Protein AF-A0A5J4Q219-F1 (afdb_monomer)

Sequence (200 aa):
DGGGIYVILNKTGRFETKGTVTFTGCRTTKDALELIGGRGGALYIYLAEESTFNFIIGEDTSFTTNEADICGEDIFIYSRNINILNIRTHILFDITTFTNPDNAMYGTEYKLIDELYHIPLIDYNLLERYIYYPNDTMYVSSRKWGGVDTEECGDVNATCNSFEHSVLKQTTPDRTEINLQSGQQIVYTYISVGEMHVNQ

Mean predicted aligned error: 12.63 Å

Foldseek 3Di:
DEQADEEEAAAADAEEDDDAAEAEAREFDDDPPGPFGAEHRHYEYEQDPNGPLHAAYDANYYYYNAYHRPAASHYEYEEQAPLLSLCVVRYHYDLVRDPCLVGHYFYWHPHPCVVHVDHTRHRHRCVVVVDDDPDPFFAADCDPRQEDDDPPAGDPSHHHNCPVVLVPPPPPDPDDPVPDDPDDDDDDDDDRDPDDDDDD

pLDDT: mean 78.99, std 18.52, range [34.59, 97.94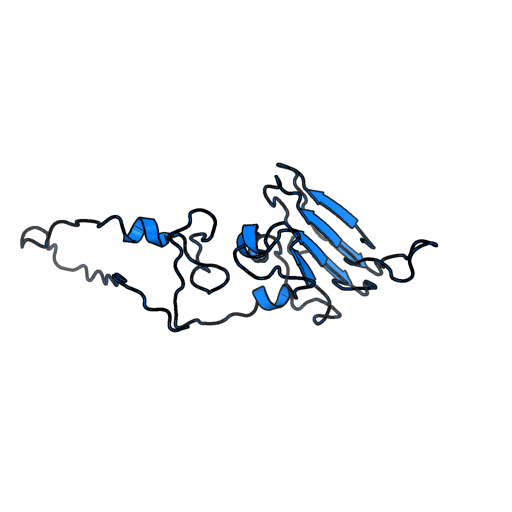]

Solvent-accessible surface area (backbone atoms only — not comparable to full-atom values): 11716 Å² total; per-residue (Å²): 85,39,29,60,41,74,44,78,31,52,40,87,41,72,50,71,53,74,66,81,41,78,45,66,64,17,46,27,65,57,53,100,90,43,97,63,33,19,32,2,0,26,30,16,39,36,40,41,91,65,32,68,75,46,46,37,44,35,56,53,51,46,57,40,74,42,36,31,66,69,42,5,15,40,31,21,39,40,30,61,48,67,57,82,59,43,61,76,82,30,47,62,36,72,80,82,65,48,84,49,72,94,42,23,42,24,29,31,34,78,43,52,42,91,79,66,77,42,81,58,49,65,78,32,63,52,62,65,74,72,61,86,71,91,68,97,59,76,32,67,24,81,41,89,84,64,18,53,81,54,99,76,36,18,39,97,70,36,13,16,33,55,38,60,62,65,68,54,72,78,79,67,78,76,92,53,90,86,76,70,71,92,83,76,87,78,86,81,86,83,85,81,84,88,77,84,88,79,83,130

Structure (mmCIF, N/CA/C/O backbone):
data_AF-A0A5J4Q219-F1
#
_entry.id   AF-A0A5J4Q219-F1
#
loop_
_atom_site.group_PDB
_atom_site.id
_atom_site.type_symbol
_atom_site.label_atom_id
_atom_site.label_alt_id
_atom_site.label_comp_id
_atom_site.label_asym_id
_atom_site.label_entity_id
_atom_site.label_seq_id
_atom_site.pdbx_PDB_ins_code
_atom_site.Cartn_x
_atom_site.Cartn_y
_atom_site.Cartn_z
_atom_site.occupancy
_atom_site.B_iso_or_equiv
_atom_site.auth_seq_id
_atom_site.auth_comp_id
_atom_site.auth_asym_id
_atom_site.auth_atom_id
_atom_site.pdbx_PDB_model_num
ATOM 1 N N . ASP A 1 1 ? 3.921 6.981 -12.870 1.00 77.62 1 ASP A N 1
ATOM 2 C CA . ASP A 1 1 ? 3.975 6.251 -11.585 1.00 77.62 1 ASP A CA 1
ATOM 3 C C . ASP A 1 1 ? 3.348 4.863 -11.586 1.00 77.62 1 ASP A C 1
ATOM 5 O O . ASP A 1 1 ? 2.985 4.405 -10.528 1.00 77.62 1 ASP A O 1
ATOM 9 N N . GLY A 1 2 ? 3.197 4.151 -12.700 1.00 80.56 2 GLY A N 1
ATOM 10 C CA . GLY A 1 2 ? 2.735 2.760 -12.648 1.00 80.56 2 GLY A CA 1
ATOM 11 C C . GLY A 1 2 ? 3.214 2.019 -13.884 1.00 80.56 2 GLY A C 1
ATOM 12 O O . GLY A 1 2 ? 3.130 2.594 -14.968 1.00 80.56 2 GLY A O 1
ATOM 13 N N . GLY A 1 3 ? 3.754 0.808 -13.748 1.00 85.12 3 GLY A N 1
ATOM 14 C CA . GLY A 1 3 ? 4.208 0.019 -14.903 1.00 85.12 3 GLY A CA 1
ATOM 15 C C . GLY A 1 3 ? 3.179 -0.997 -15.412 1.00 85.12 3 GLY A C 1
ATOM 16 O O . GLY A 1 3 ? 3.131 -1.253 -16.613 1.00 85.12 3 GLY A O 1
ATOM 17 N N . GLY A 1 4 ? 2.338 -1.554 -14.534 1.00 93.06 4 GLY A N 1
ATOM 18 C CA . GLY A 1 4 ? 1.276 -2.503 -14.893 1.00 93.06 4 GLY A CA 1
ATOM 19 C C . GLY A 1 4 ? -0.122 -1.890 -14.812 1.00 93.06 4 GLY A C 1
ATOM 20 O O . GLY A 1 4 ? -0.794 -1.710 -15.827 1.00 93.06 4 GLY A O 1
ATOM 21 N N . ILE A 1 5 ? -0.571 -1.559 -13.600 1.00 95.06 5 ILE A N 1
ATOM 22 C CA . ILE A 1 5 ? -1.874 -0.940 -13.337 1.00 95.06 5 ILE A CA 1
ATOM 23 C C . ILE A 1 5 ? -1.685 0.286 -12.454 1.00 95.06 5 ILE A C 1
ATOM 25 O O . ILE A 1 5 ? -1.016 0.244 -11.423 1.00 95.06 5 ILE A O 1
ATOM 29 N N . TYR A 1 6 ? -2.359 1.363 -12.842 1.00 95.00 6 TYR A N 1
ATOM 30 C CA . TYR A 1 6 ? -2.506 2.568 -12.045 1.00 95.00 6 TYR A CA 1
ATOM 31 C C . TYR A 1 6 ? -3.967 2.702 -11.603 1.00 95.00 6 TYR A C 1
ATOM 33 O O . TYR A 1 6 ? -4.866 2.846 -12.434 1.00 95.00 6 TYR A O 1
ATOM 41 N N . VAL A 1 7 ? -4.213 2.631 -10.297 1.00 95.69 7 VAL A N 1
ATOM 42 C CA . VAL A 1 7 ? -5.547 2.684 -9.692 1.00 95.69 7 VAL A CA 1
ATOM 43 C C . VAL A 1 7 ? -5.722 4.012 -8.968 1.00 95.69 7 VAL A C 1
ATOM 45 O O . VAL A 1 7 ? -4.895 4.379 -8.142 1.00 95.69 7 VAL A O 1
ATOM 48 N N . ILE A 1 8 ? -6.837 4.699 -9.218 1.00 96.00 8 ILE A N 1
ATOM 49 C CA . ILE A 1 8 ? -7.288 5.828 -8.397 1.00 96.00 8 ILE A CA 1
ATOM 50 C C . ILE A 1 8 ? -8.569 5.412 -7.682 1.00 96.00 8 ILE A C 1
ATOM 52 O O . ILE A 1 8 ? -9.605 5.219 -8.320 1.00 96.00 8 ILE A O 1
ATOM 56 N N . LEU A 1 9 ? -8.514 5.304 -6.358 1.00 96.12 9 LEU A N 1
ATOM 57 C CA . LEU A 1 9 ? -9.684 5.058 -5.523 1.00 96.12 9 LEU A CA 1
ATOM 58 C C . LEU A 1 9 ? -10.153 6.361 -4.900 1.00 96.12 9 LEU A C 1
ATOM 60 O O . LEU A 1 9 ? -9.477 6.945 -4.056 1.00 96.12 9 LEU A O 1
ATOM 64 N N . ASN A 1 10 ? -11.340 6.792 -5.316 1.00 93.44 10 ASN A N 1
ATOM 65 C CA . ASN A 1 10 ? -12.019 7.955 -4.771 1.00 93.44 10 ASN A CA 1
ATOM 66 C C . ASN A 1 10 ? -13.365 7.540 -4.167 1.00 93.44 10 ASN A C 1
ATOM 68 O O . ASN A 1 10 ? -14.064 6.688 -4.726 1.00 93.44 10 ASN A O 1
ATOM 72 N N . LYS A 1 11 ? -13.741 8.162 -3.045 1.00 92.06 11 LYS A N 1
ATOM 73 C CA . LYS A 1 11 ? -14.978 7.874 -2.308 1.00 92.06 11 LYS A CA 1
ATOM 74 C C . L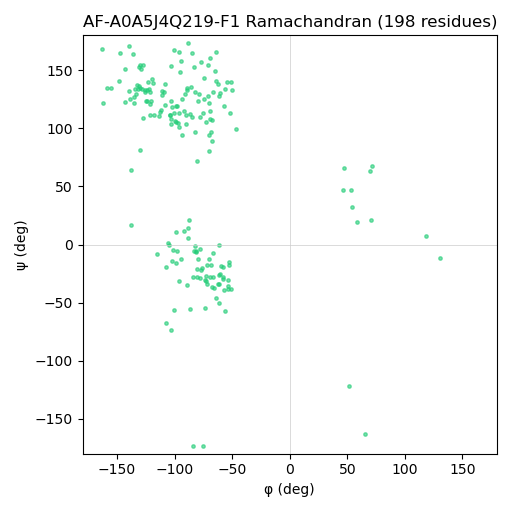YS A 1 11 ? -15.117 6.372 -2.025 1.00 92.06 11 LYS A C 1
ATOM 76 O O . LYS A 1 11 ? -14.237 5.767 -1.425 1.00 92.06 11 LYS A O 1
ATOM 81 N N . THR A 1 12 ? -16.207 5.765 -2.487 1.00 92.38 12 THR A N 1
ATOM 82 C CA . THR A 1 12 ? -16.561 4.357 -2.268 1.00 92.38 12 THR A CA 1
ATOM 83 C C . THR A 1 12 ? -16.061 3.418 -3.370 1.00 92.38 12 THR A C 1
ATOM 85 O O . THR A 1 12 ? -16.501 2.268 -3.437 1.00 92.38 12 THR A O 1
ATOM 88 N N . GLY A 1 13 ? -15.183 3.899 -4.260 1.00 92.69 13 GLY A N 1
ATOM 89 C CA . GLY A 1 13 ? -14.599 3.088 -5.325 1.00 92.69 13 GLY A CA 1
ATOM 90 C C . GLY A 1 13 ? -13.928 1.832 -4.772 1.00 92.69 13 GLY A C 1
ATOM 91 O O . GLY A 1 13 ? -13.284 1.888 -3.726 1.00 92.69 13 GLY A O 1
ATOM 92 N N . ARG A 1 14 ? -14.093 0.707 -5.479 1.00 94.75 14 ARG A N 1
ATOM 93 C CA . ARG A 1 14 ? -13.547 -0.595 -5.088 1.00 94.75 14 ARG A CA 1
ATOM 94 C C . ARG A 1 14 ? -12.573 -1.121 -6.130 1.00 94.75 14 ARG A C 1
ATOM 96 O O . ARG A 1 14 ? -12.872 -1.064 -7.321 1.00 94.75 14 ARG A O 1
ATOM 103 N N . PHE A 1 15 ? -11.468 -1.696 -5.673 1.00 97.00 15 PHE A N 1
ATOM 104 C CA . PHE A 1 15 ? -10.540 -2.452 -6.511 1.00 97.00 15 PHE A CA 1
ATOM 105 C C . PHE A 1 15 ? -10.267 -3.818 -5.889 1.00 97.00 15 PHE A C 1
ATOM 107 O O . PHE A 1 15 ? -10.030 -3.918 -4.694 1.00 97.00 15 PHE A O 1
ATOM 114 N N . GLU A 1 16 ? -10.307 -4.886 -6.675 1.00 97.12 16 GLU A N 1
ATOM 115 C CA . GLU A 1 16 ? -9.959 -6.209 -6.164 1.00 97.12 16 GLU A CA 1
ATOM 116 C C . GLU A 1 16 ? -9.329 -7.084 -7.242 1.00 97.12 16 GLU A C 1
ATOM 118 O O . GLU A 1 16 ? -9.783 -7.073 -8.389 1.00 97.12 16 GLU A O 1
ATOM 123 N N . THR A 1 17 ? -8.318 -7.868 -6.871 1.00 96.00 17 THR A N 1
ATOM 124 C CA . THR A 1 17 ? -7.864 -8.999 -7.687 1.00 96.00 17 THR A CA 1
ATOM 125 C C . THR A 1 17 ? -8.642 -10.253 -7.284 1.00 96.00 17 THR A C 1
ATOM 127 O O . THR A 1 17 ? -8.877 -10.509 -6.102 1.00 96.00 17 THR A O 1
ATOM 130 N N . LYS A 1 18 ? -9.116 -11.016 -8.276 1.00 94.69 18 LYS A N 1
ATOM 131 C CA . LYS A 1 18 ? -9.944 -12.214 -8.077 1.00 94.69 18 LYS A CA 1
ATOM 132 C C . LYS A 1 18 ? -9.447 -13.361 -8.942 1.00 94.69 18 LYS A C 1
ATOM 134 O O . LYS A 1 18 ? -9.262 -13.183 -10.144 1.00 94.69 18 LYS A O 1
ATOM 139 N N . GLY A 1 19 ? -9.336 -14.539 -8.332 1.00 93.56 19 GLY A N 1
ATOM 140 C CA . GLY A 1 19 ? -8.704 -15.700 -8.954 1.00 93.56 19 GLY A CA 1
ATOM 141 C C . GLY A 1 19 ? -7.214 -15.464 -9.188 1.00 93.56 19 GLY A C 1
ATOM 142 O O . GLY A 1 19 ? -6.629 -14.541 -8.624 1.00 93.56 19 GLY A O 1
ATOM 143 N N . THR A 1 20 ? -6.613 -16.287 -10.042 1.00 95.38 20 THR A N 1
ATOM 144 C CA . THR A 1 20 ? -5.184 -16.199 -10.349 1.00 95.38 20 THR A CA 1
ATOM 145 C C . THR A 1 20 ? -4.866 -14.941 -11.150 1.00 95.38 20 THR A C 1
ATOM 147 O O . THR A 1 20 ? -5.286 -14.807 -12.302 1.00 95.38 20 THR A O 1
ATOM 150 N N . VAL A 1 21 ? -4.100 -14.034 -10.547 1.00 95.12 21 VAL A N 1
ATOM 151 C CA . VAL A 1 21 ? -3.632 -12.797 -11.181 1.00 95.12 21 VAL A CA 1
ATOM 152 C C . VAL A 1 21 ? -2.113 -12.758 -11.104 1.00 95.12 21 VAL A C 1
ATOM 154 O O . VAL A 1 21 ? -1.543 -12.820 -10.024 1.00 95.12 21 VAL A O 1
ATOM 157 N N . THR A 1 22 ? -1.444 -12.629 -12.246 1.00 94.81 22 THR A N 1
ATOM 158 C CA . THR A 1 22 ? 0.022 -12.613 -12.297 1.00 94.81 22 THR A CA 1
ATOM 159 C C . THR A 1 22 ? 0.512 -11.357 -12.998 1.00 94.81 22 THR A C 1
ATOM 161 O O . THR A 1 22 ? 0.160 -11.104 -14.151 1.00 94.81 22 THR A O 1
ATOM 164 N N . PHE A 1 23 ? 1.344 -10.588 -12.301 1.00 95.06 23 PHE A N 1
ATOM 165 C CA . PHE A 1 23 ? 2.067 -9.444 -12.843 1.00 95.06 23 PHE A CA 1
ATOM 166 C C . PHE A 1 23 ? 3.489 -9.872 -13.182 1.00 95.06 23 PHE A C 1
ATOM 168 O O . PHE A 1 23 ? 4.230 -10.324 -12.307 1.00 95.06 23 PHE A O 1
ATOM 175 N N . THR A 1 24 ? 3.870 -9.759 -14.455 1.00 95.25 24 THR A N 1
ATOM 176 C CA . THR A 1 24 ? 5.199 -10.165 -14.916 1.00 95.25 24 THR A CA 1
ATOM 177 C C . THR A 1 24 ? 5.807 -9.128 -15.840 1.00 95.25 24 THR A C 1
ATOM 179 O O . THR A 1 24 ? 5.197 -8.772 -16.848 1.00 95.25 24 THR A O 1
ATOM 182 N N . GLY A 1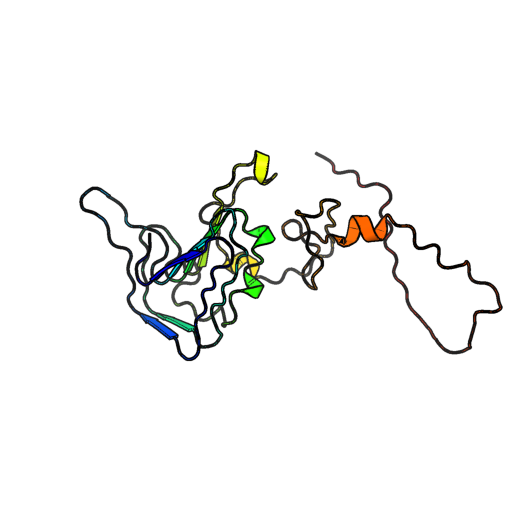 25 ? 7.029 -8.689 -15.538 1.00 94.81 25 GLY A N 1
ATOM 183 C CA . GLY A 1 25 ? 7.772 -7.782 -16.415 1.00 94.81 25 GLY A CA 1
ATOM 184 C C . GLY A 1 25 ? 7.200 -6.365 -16.460 1.00 94.81 25 GLY A C 1
ATOM 185 O O . GLY A 1 25 ? 7.426 -5.653 -17.439 1.00 94.81 25 GLY A O 1
ATOM 186 N N . CYS A 1 26 ? 6.419 -5.957 -15.456 1.00 95.12 26 CYS A N 1
ATOM 187 C CA . CYS A 1 26 ? 5.847 -4.618 -15.406 1.00 95.12 26 CYS A CA 1
ATOM 188 C C . CYS A 1 26 ? 6.939 -3.611 -15.033 1.00 95.12 26 CYS A C 1
ATOM 190 O O . CYS A 1 26 ? 7.607 -3.775 -14.015 1.00 95.12 26 CYS A O 1
ATOM 192 N N . ARG A 1 27 ? 7.124 -2.571 -15.854 1.00 93.12 27 ARG A N 1
ATOM 193 C CA . ARG A 1 27 ? 8.176 -1.569 -15.658 1.00 93.12 27 ARG A CA 1
ATOM 194 C C . ARG A 1 27 ? 7.631 -0.156 -15.782 1.00 93.12 27 ARG A C 1
ATOM 196 O O . ARG A 1 27 ? 6.934 0.155 -16.746 1.00 93.12 27 ARG A O 1
ATOM 203 N N . THR A 1 28 ? 7.995 0.722 -14.853 1.00 91.50 28 THR A N 1
ATOM 204 C CA . THR A 1 28 ? 7.691 2.153 -14.982 1.00 91.50 28 THR A CA 1
ATOM 205 C C . THR A 1 28 ? 8.468 2.777 -16.140 1.00 91.50 28 THR A C 1
ATOM 207 O O . THR A 1 28 ? 9.681 2.611 -16.239 1.00 91.50 28 THR A O 1
ATOM 210 N N . THR A 1 29 ? 7.796 3.530 -17.009 1.00 84.25 29 THR A N 1
ATOM 211 C CA . THR A 1 29 ? 8.451 4.242 -18.116 1.00 84.25 29 THR A CA 1
ATOM 212 C C . THR A 1 29 ? 8.770 5.687 -17.749 1.00 84.25 29 THR A C 1
ATOM 214 O O . THR A 1 29 ? 8.016 6.324 -17.014 1.00 84.25 29 THR A O 1
ATOM 217 N N . LYS A 1 30 ? 9.852 6.213 -18.323 1.00 84.94 30 LYS A N 1
ATOM 218 C CA . LYS A 1 30 ? 10.211 7.636 -18.289 1.00 84.94 30 LYS A CA 1
ATOM 219 C C . LYS A 1 30 ? 9.507 8.368 -19.428 1.00 84.94 30 LYS A C 1
ATOM 221 O O . LYS A 1 30 ? 9.513 7.862 -20.551 1.00 84.94 30 LYS A O 1
ATOM 226 N N . ASP A 1 31 ? 8.936 9.540 -19.165 1.00 73.00 31 ASP A N 1
ATOM 227 C CA . ASP A 1 31 ? 8.554 10.459 -20.244 1.00 73.00 31 ASP A CA 1
ATOM 228 C C . ASP A 1 31 ? 9.808 11.176 -20.781 1.00 73.00 31 ASP A C 1
ATOM 230 O O . ASP A 1 31 ? 10.811 11.299 -20.083 1.00 73.00 31 ASP A O 1
ATOM 234 N N . ALA A 1 32 ? 9.771 11.683 -22.013 1.00 74.62 32 ALA A N 1
ATOM 235 C CA . ALA A 1 32 ? 10.868 12.416 -22.645 1.00 74.62 32 ALA A CA 1
ATOM 236 C C . ALA A 1 32 ? 11.308 13.668 -21.858 1.00 74.62 32 ALA A C 1
ATOM 238 O O . ALA A 1 32 ? 12.408 14.178 -22.076 1.00 74.62 32 ALA A O 1
ATOM 239 N N . LEU A 1 33 ? 10.451 14.166 -20.961 1.00 79.56 33 LEU A N 1
ATOM 240 C CA . LEU A 1 33 ? 10.716 15.300 -20.076 1.00 79.56 33 LEU A CA 1
ATOM 241 C C . LEU A 1 33 ? 11.236 14.887 -18.686 1.00 79.56 33 LEU A C 1
ATOM 243 O O . LEU A 1 33 ? 11.727 15.749 -17.958 1.00 79.56 33 LEU A O 1
ATOM 247 N N . GLU A 1 34 ? 11.166 13.604 -18.318 1.00 76.44 34 GLU A N 1
ATOM 248 C CA . GLU A 1 34 ? 11.549 13.106 -16.992 1.00 76.44 34 GLU A CA 1
ATOM 249 C C . GLU A 1 34 ? 12.822 12.244 -17.040 1.00 76.44 34 GLU A C 1
ATOM 251 O O . GLU A 1 34 ? 12.978 11.337 -17.855 1.00 76.44 34 GLU A O 1
ATOM 256 N N . LEU A 1 35 ? 13.768 12.522 -16.137 1.00 79.19 35 LEU A N 1
ATOM 257 C CA . LEU A 1 35 ? 15.049 11.798 -16.051 1.00 79.19 35 LEU A CA 1
ATOM 258 C C . LEU A 1 35 ? 14.933 10.453 -15.306 1.00 79.19 35 LEU A C 1
ATOM 260 O O . LEU A 1 35 ? 15.784 9.567 -15.465 1.00 79.19 35 LEU A O 1
ATOM 264 N N . ILE A 1 36 ? 13.888 10.300 -14.493 1.00 81.88 36 ILE A N 1
ATOM 265 C CA . ILE A 1 36 ? 13.631 9.162 -13.606 1.00 81.88 36 ILE A CA 1
ATOM 266 C C . ILE A 1 36 ? 12.174 8.750 -13.820 1.00 81.88 36 ILE A C 1
ATOM 268 O O . ILE A 1 36 ? 11.321 9.615 -13.975 1.00 81.88 36 ILE A O 1
ATOM 272 N N . GLY A 1 37 ? 11.909 7.448 -13.893 1.00 84.44 37 GLY A N 1
ATOM 273 C CA . GLY A 1 37 ? 10.5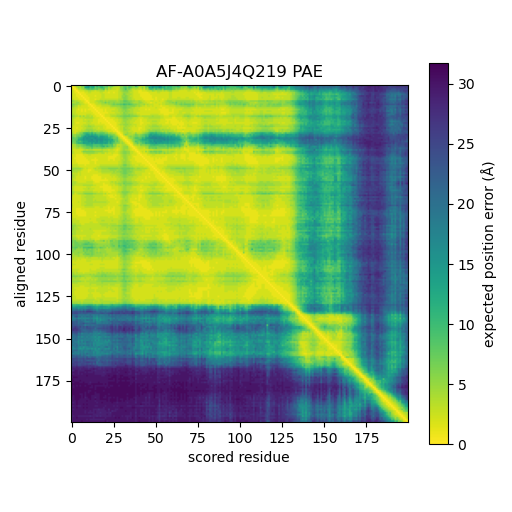60 6.911 -13.996 1.00 84.44 37 GLY A CA 1
ATOM 274 C C . GLY A 1 37 ? 9.823 6.980 -12.663 1.00 84.44 37 GLY A C 1
ATOM 275 O O . GLY A 1 37 ? 10.296 7.540 -11.676 1.00 84.44 37 GLY A O 1
ATOM 276 N N . GLY A 1 38 ? 8.633 6.392 -12.641 1.00 91.06 38 GLY A N 1
ATOM 277 C CA . GLY A 1 38 ? 7.766 6.436 -11.473 1.00 91.06 38 GLY A CA 1
ATOM 278 C C . GLY A 1 38 ? 8.052 5.377 -10.404 1.00 91.06 38 GLY A C 1
ATOM 279 O O . GLY A 1 38 ? 8.992 4.586 -10.474 1.00 91.06 38 GLY A O 1
ATOM 280 N N . ARG A 1 39 ? 7.158 5.348 -9.417 1.00 94.25 39 ARG A N 1
ATOM 281 C CA . ARG A 1 39 ? 7.008 4.264 -8.431 1.00 94.25 39 ARG A CA 1
ATOM 282 C C . ARG A 1 39 ? 6.046 3.190 -8.956 1.00 94.25 39 ARG A C 1
ATOM 284 O O . ARG A 1 39 ? 5.424 3.423 -9.985 1.00 94.25 39 ARG A O 1
ATOM 291 N N . GLY A 1 40 ? 5.883 2.063 -8.263 1.00 92.62 40 GLY A N 1
ATOM 292 C CA . GLY A 1 40 ? 4.795 1.110 -8.542 1.00 92.62 40 GLY A CA 1
ATOM 293 C C . GLY A 1 40 ? 4.965 0.332 -9.849 1.00 92.62 40 GLY A C 1
ATOM 294 O O . GLY A 1 40 ? 4.192 0.518 -10.789 1.00 92.62 40 GLY A O 1
ATOM 295 N N . GLY A 1 41 ? 5.970 -0.540 -9.928 1.00 94.12 41 GLY A N 1
ATOM 296 C CA . GLY A 1 41 ? 6.290 -1.304 -11.137 1.00 94.12 41 GLY A CA 1
ATOM 297 C C . GLY A 1 41 ? 5.101 -2.124 -11.637 1.00 94.12 41 GLY A C 1
ATOM 298 O O . GLY A 1 41 ? 4.638 -1.890 -12.748 1.00 94.12 41 GLY A O 1
ATOM 299 N N . ALA A 1 42 ? 4.524 -3.009 -10.825 1.00 96.00 42 ALA A N 1
ATOM 300 C CA . ALA A 1 42 ? 3.297 -3.717 -11.198 1.00 96.00 42 ALA A CA 1
ATOM 301 C C . ALA A 1 42 ? 2.021 -2.946 -10.845 1.00 96.00 42 ALA A C 1
ATOM 303 O O . ALA A 1 42 ? 1.204 -2.681 -11.729 1.00 96.00 42 ALA A O 1
ATOM 304 N N . LEU A 1 43 ? 1.840 -2.566 -9.584 1.00 96.62 43 LEU A N 1
ATOM 305 C CA . LEU A 1 43 ? 0.654 -1.872 -9.097 1.00 96.62 43 LEU A CA 1
ATOM 306 C C . LEU A 1 43 ? 1.027 -0.532 -8.476 1.00 96.62 43 LEU A C 1
ATOM 308 O O . LEU A 1 43 ? 1.863 -0.457 -7.581 1.00 96.62 43 LEU A O 1
ATOM 312 N N . TYR A 1 44 ? 0.316 0.512 -8.880 1.00 97.50 44 TYR A N 1
ATOM 313 C CA . TYR A 1 44 ? 0.279 1.779 -8.167 1.00 97.50 44 TYR A CA 1
ATOM 314 C C . TYR A 1 44 ? -1.154 2.085 -7.754 1.00 97.50 44 TYR A C 1
ATOM 316 O O . TYR A 1 44 ? -2.048 2.145 -8.598 1.00 97.50 44 TYR A O 1
ATOM 324 N N . ILE A 1 45 ? -1.380 2.296 -6.460 1.00 97.69 45 ILE A N 1
ATOM 325 C CA . ILE A 1 45 ? -2.701 2.583 -5.902 1.00 97.69 45 ILE A CA 1
ATOM 326 C C . ILE A 1 45 ? -2.679 3.965 -5.259 1.00 97.69 45 ILE A C 1
ATOM 328 O O . ILE A 1 45 ? -2.072 4.171 -4.211 1.00 97.69 45 ILE A O 1
ATOM 332 N N . TYR A 1 46 ? -3.395 4.907 -5.864 1.00 97.56 46 TYR A N 1
ATOM 333 C CA . TYR A 1 46 ? -3.690 6.204 -5.278 1.00 97.56 46 TYR A CA 1
ATOM 334 C C . TYR A 1 46 ? -5.014 6.163 -4.516 1.00 97.56 46 TYR A C 1
ATOM 336 O O . TYR A 1 46 ? -6.088 6.007 -5.099 1.00 97.56 46 TYR A O 1
ATOM 344 N N . LEU A 1 47 ? -4.939 6.339 -3.201 1.00 97.06 47 LEU A N 1
ATOM 345 C CA . LEU A 1 47 ? -6.085 6.465 -2.310 1.00 97.06 47 LEU A CA 1
ATOM 346 C C . LEU A 1 47 ? -6.362 7.953 -2.088 1.00 97.06 47 LEU A C 1
ATOM 348 O O . LEU A 1 47 ? -5.667 8.601 -1.310 1.00 97.06 47 LEU A O 1
ATOM 352 N N . ALA A 1 48 ? -7.369 8.493 -2.777 1.00 95.44 48 ALA A N 1
ATOM 353 C CA . ALA A 1 48 ? -7.750 9.896 -2.648 1.00 95.44 48 ALA A CA 1
ATOM 354 C C . ALA A 1 48 ? -8.258 10.226 -1.231 1.00 95.44 48 ALA A C 1
ATOM 356 O O . ALA A 1 48 ? -8.607 9.343 -0.449 1.00 95.44 48 ALA A O 1
ATOM 357 N N . GLU A 1 49 ? -8.361 11.517 -0.908 1.00 91.56 49 GLU A N 1
ATOM 358 C CA . GLU A 1 49 ? -8.667 11.989 0.451 1.00 91.56 49 GLU A CA 1
ATOM 359 C C . GLU A 1 49 ? -9.978 11.448 1.025 1.00 91.56 49 GLU A C 1
ATOM 361 O O . GLU A 1 49 ? -10.034 11.075 2.199 1.00 91.56 49 GLU A O 1
ATOM 366 N N . GLU A 1 50 ? -11.003 11.347 0.182 1.00 89.44 50 GLU A N 1
ATOM 367 C CA . GLU A 1 50 ? -12.323 10.829 0.545 1.00 89.44 50 GLU A CA 1
ATOM 368 C C . GLU A 1 50 ? -12.440 9.303 0.380 1.00 89.44 50 GLU A C 1
ATOM 370 O O . GLU A 1 50 ? -13.532 8.757 0.525 1.00 89.44 50 GLU A O 1
ATOM 375 N N . SER A 1 51 ? -11.351 8.602 0.044 1.00 92.00 51 SER A N 1
ATOM 376 C CA . SER A 1 51 ? -11.358 7.151 -0.155 1.00 92.00 51 SER A CA 1
ATOM 377 C C . SER A 1 51 ? -11.733 6.408 1.123 1.00 92.00 51 SER A C 1
ATOM 379 O O . SER A 1 51 ? -11.239 6.707 2.211 1.00 92.00 51 SER A O 1
ATOM 381 N N . THR A 1 52 ? -12.566 5.380 0.976 1.00 90.88 52 THR A N 1
ATOM 382 C CA . THR A 1 52 ? -12.871 4.418 2.042 1.00 90.88 52 THR A CA 1
ATOM 383 C C . THR A 1 52 ? -11.889 3.243 2.076 1.00 90.88 52 THR A C 1
ATOM 385 O O . THR A 1 52 ? -12.208 2.220 2.670 1.00 90.88 52 THR A O 1
ATOM 388 N N . PHE A 1 53 ? -10.749 3.346 1.380 1.00 92.94 53 PHE A N 1
ATOM 389 C CA . PHE A 1 53 ? -9.710 2.307 1.287 1.00 92.94 53 PHE A CA 1
ATOM 390 C C . PHE A 1 53 ? -10.224 0.940 0.819 1.00 92.94 53 PHE A C 1
ATOM 392 O O . PHE A 1 53 ? -9.714 -0.098 1.210 1.00 92.94 53 PHE A O 1
ATOM 399 N N . ASN A 1 54 ? -11.249 0.906 -0.031 1.00 94.12 54 ASN A N 1
ATOM 400 C CA . ASN A 1 54 ? -11.900 -0.347 -0.401 1.00 94.12 54 ASN A CA 1
ATOM 401 C C . ASN A 1 54 ? -11.109 -1.095 -1.489 1.00 94.12 54 ASN A C 1
ATOM 403 O O . ASN A 1 54 ? -11.519 -1.130 -2.650 1.00 94.12 54 ASN A O 1
ATOM 407 N N . PHE A 1 55 ? -9.960 -1.672 -1.136 1.00 96.94 55 PHE A N 1
ATOM 408 C CA . PHE A 1 55 ? -9.230 -2.562 -2.032 1.00 96.94 55 PHE A CA 1
ATOM 409 C C . PHE A 1 55 ? -8.806 -3.873 -1.393 1.00 96.94 55 PHE A C 1
ATOM 411 O O . PHE A 1 55 ? -8.619 -3.941 -0.185 1.00 96.94 55 PHE A O 1
ATOM 418 N N . ILE A 1 56 ? -8.668 -4.906 -2.221 1.00 96.88 56 ILE A N 1
ATOM 419 C CA . ILE A 1 56 ? -8.161 -6.221 -1.824 1.00 96.88 56 ILE A CA 1
ATOM 420 C C . ILE A 1 56 ? -7.216 -6.736 -2.908 1.00 96.88 56 ILE A C 1
ATOM 422 O O . ILE A 1 56 ? -7.607 -6.856 -4.069 1.00 96.88 56 ILE A O 1
ATOM 426 N N . ILE A 1 57 ? -5.992 -7.091 -2.535 1.00 96.12 57 ILE A N 1
ATOM 427 C CA . ILE A 1 57 ? -5.111 -7.909 -3.364 1.00 96.12 57 ILE A CA 1
ATOM 428 C C . ILE A 1 57 ? -5.220 -9.345 -2.853 1.00 96.12 57 ILE A C 1
ATOM 430 O O . ILE A 1 57 ? -4.754 -9.659 -1.760 1.00 96.12 57 ILE A O 1
ATOM 434 N N . GLY A 1 58 ? -5.926 -10.181 -3.610 1.00 94.94 58 GLY A N 1
ATOM 435 C CA . GLY A 1 58 ? -6.287 -11.542 -3.227 1.00 94.94 58 GLY A CA 1
ATOM 436 C C . GLY A 1 58 ? -5.107 -12.515 -3.178 1.00 94.94 58 GLY A C 1
ATOM 437 O O . GLY A 1 58 ? -4.080 -12.289 -3.816 1.00 94.94 58 GLY A O 1
ATOM 438 N N . GLU A 1 59 ? -5.316 -13.617 -2.455 1.00 92.62 59 GLU A N 1
ATOM 439 C CA . GLU A 1 59 ? -4.355 -14.696 -2.158 1.00 92.62 59 GLU A CA 1
ATOM 440 C C . GLU A 1 59 ? -3.631 -15.265 -3.390 1.00 92.62 59 GLU A C 1
ATOM 442 O O . GLU A 1 59 ? -2.431 -15.514 -3.335 1.00 92.62 59 GLU A O 1
ATOM 447 N N . ASP A 1 60 ? -4.330 -15.407 -4.520 1.00 92.75 60 ASP A N 1
ATOM 448 C CA . ASP A 1 60 ? -3.779 -15.967 -5.765 1.00 92.75 60 ASP A CA 1
ATOM 449 C C . ASP A 1 60 ? -3.091 -14.910 -6.659 1.00 92.75 60 ASP A C 1
ATOM 451 O O . ASP A 1 60 ? -2.963 -15.094 -7.877 1.00 92.75 60 ASP A O 1
ATOM 455 N N . THR A 1 61 ? -2.687 -13.773 -6.082 1.00 94.25 61 THR A N 1
ATOM 456 C CA . THR A 1 61 ? -1.953 -12.725 -6.801 1.00 94.25 61 THR A CA 1
ATOM 457 C C . THR A 1 61 ? -0.450 -12.954 -6.683 1.00 94.25 61 THR A C 1
ATOM 459 O O . THR A 1 61 ? 0.067 -13.092 -5.579 1.00 94.25 61 THR A O 1
ATOM 462 N N . SER A 1 62 ? 0.268 -12.948 -7.806 1.00 93.62 62 SER A N 1
ATOM 463 C CA . SER A 1 62 ? 1.722 -13.117 -7.835 1.00 93.62 62 SER A CA 1
ATOM 464 C C . SER A 1 62 ? 2.432 -12.037 -8.646 1.00 93.62 62 SER A C 1
ATOM 466 O O . SER A 1 62 ? 1.897 -11.489 -9.615 1.00 93.62 62 SER A O 1
ATOM 468 N N . PHE A 1 63 ? 3.669 -11.752 -8.245 1.00 94.19 63 PHE A N 1
ATOM 469 C CA . PHE A 1 63 ? 4.520 -10.733 -8.843 1.00 94.19 63 PHE A CA 1
ATOM 470 C C . PHE A 1 63 ? 5.855 -11.346 -9.256 1.00 94.19 63 PHE A C 1
ATOM 472 O O . PHE A 1 63 ? 6.469 -12.102 -8.505 1.00 94.19 63 PHE A O 1
ATOM 479 N N . THR A 1 64 ? 6.296 -11.084 -10.484 1.00 93.12 64 THR A N 1
ATOM 480 C CA . THR A 1 64 ? 7.500 -11.706 -11.041 1.00 93.12 64 THR A CA 1
ATOM 481 C C . THR A 1 64 ? 8.254 -10.703 -11.901 1.00 93.12 64 THR A C 1
ATOM 483 O O . THR A 1 64 ? 7.735 -10.222 -12.904 1.00 93.12 64 THR A O 1
ATOM 486 N N . THR A 1 65 ? 9.523 -10.444 -11.581 1.00 91.75 65 THR A N 1
ATOM 487 C CA . THR A 1 65 ? 10.421 -9.626 -12.426 1.00 91.75 65 THR A CA 1
ATOM 488 C C . THR A 1 65 ? 9.841 -8.249 -12.794 1.00 91.75 65 THR A C 1
ATOM 490 O O . THR A 1 65 ? 9.835 -7.879 -13.966 1.00 91.75 65 THR A O 1
ATOM 493 N N . ASN A 1 66 ? 9.294 -7.514 -11.824 1.00 94.81 66 ASN A N 1
ATOM 494 C CA . ASN A 1 66 ? 8.804 -6.149 -12.036 1.00 94.81 66 ASN A CA 1
ATOM 495 C C . ASN A 1 66 ? 9.880 -5.124 -11.667 1.00 94.81 66 ASN A C 1
ATOM 497 O O . ASN A 1 66 ? 10.805 -5.428 -10.922 1.00 94.81 66 ASN A O 1
ATOM 501 N N . GLU A 1 67 ? 9.771 -3.913 -12.208 1.00 94.62 67 GLU A N 1
ATOM 502 C CA . GLU A 1 67 ? 10.771 -2.863 -12.033 1.00 94.62 67 GLU A CA 1
ATOM 503 C C . GLU A 1 67 ? 10.109 -1.494 -11.827 1.00 94.62 67 GLU A C 1
ATOM 505 O O . GLU A 1 67 ? 9.237 -1.068 -12.590 1.00 94.62 67 GLU A O 1
ATOM 510 N N . ALA A 1 68 ? 10.565 -0.772 -10.809 1.00 94.50 68 ALA A N 1
ATOM 511 C CA . ALA A 1 68 ? 10.250 0.632 -10.592 1.00 94.50 68 ALA A CA 1
ATOM 512 C C . ALA A 1 68 ? 11.554 1.425 -10.524 1.00 94.50 68 ALA A C 1
ATOM 514 O O . ALA A 1 68 ? 12.521 0.980 -9.911 1.00 94.50 68 ALA A O 1
ATOM 515 N N . ASP A 1 69 ? 11.572 2.611 -11.123 1.00 92.38 69 ASP A N 1
ATOM 516 C CA . ASP A 1 69 ? 12.772 3.453 -11.127 1.00 92.38 69 ASP A CA 1
ATOM 517 C C . ASP A 1 69 ? 13.050 4.093 -9.758 1.00 92.38 69 ASP A C 1
ATOM 519 O O . ASP A 1 69 ? 14.199 4.416 -9.457 1.00 92.38 69 ASP A O 1
ATOM 523 N N . ILE A 1 70 ? 12.004 4.299 -8.947 1.00 93.12 70 ILE A N 1
ATOM 524 C CA . ILE A 1 70 ? 12.110 4.863 -7.593 1.00 93.12 70 ILE A CA 1
ATOM 525 C C . ILE A 1 70 ? 11.978 3.759 -6.537 1.00 93.12 70 ILE A C 1
ATOM 527 O O . ILE A 1 70 ? 12.966 3.403 -5.903 1.00 93.12 70 ILE A O 1
ATOM 531 N N . CYS A 1 71 ? 10.764 3.241 -6.320 1.00 94.94 71 CYS A N 1
ATOM 532 C CA . CYS A 1 71 ? 10.489 2.184 -5.346 1.00 94.94 71 CYS A CA 1
ATOM 533 C C . CYS A 1 71 ? 9.134 1.503 -5.590 1.00 94.94 71 CYS A C 1
ATOM 535 O O . CYS A 1 71 ? 8.300 1.999 -6.362 1.00 94.94 71 CYS A O 1
ATOM 537 N N . GLY A 1 72 ? 8.915 0.379 -4.905 1.00 94.75 72 GLY A N 1
ATOM 538 C CA . GLY A 1 72 ? 7.698 -0.417 -5.031 1.00 94.75 72 GLY A CA 1
ATOM 539 C C . GLY A 1 72 ? 7.647 -1.102 -6.389 1.00 94.75 72 GLY A C 1
ATOM 540 O O . GLY A 1 72 ? 6.790 -0.787 -7.211 1.00 94.75 72 GLY A O 1
ATOM 541 N N . GLU A 1 73 ? 8.600 -1.996 -6.649 1.00 96.12 73 GLU A N 1
ATOM 542 C CA . GLU A 1 73 ? 8.668 -2.801 -7.876 1.00 96.12 73 GLU A CA 1
ATOM 543 C C . GLU A 1 73 ? 7.364 -3.558 -8.113 1.00 96.12 73 GLU A C 1
ATOM 545 O O . GLU A 1 73 ? 6.873 -3.613 -9.238 1.00 96.12 73 GLU A O 1
ATOM 550 N N . ASP A 1 74 ? 6.750 -4.058 -7.046 1.00 96.19 74 ASP A N 1
ATOM 551 C CA . ASP A 1 74 ? 5.522 -4.830 -7.136 1.00 96.19 74 ASP A CA 1
ATOM 552 C C . ASP A 1 74 ? 4.309 -3.969 -6.799 1.00 96.19 74 ASP A C 1
ATOM 554 O O . ASP A 1 74 ? 3.404 -3.815 -7.619 1.00 96.19 74 ASP A O 1
ATOM 558 N N . ILE A 1 75 ? 4.285 -3.357 -5.617 1.00 96.69 75 ILE A N 1
ATOM 559 C CA . ILE A 1 75 ? 3.144 -2.560 -5.166 1.00 96.69 75 ILE A CA 1
ATOM 560 C C . ILE A 1 75 ? 3.634 -1.242 -4.583 1.00 96.69 75 ILE A C 1
ATOM 562 O O . ILE A 1 75 ? 4.468 -1.204 -3.678 1.00 96.69 75 ILE A O 1
ATOM 566 N N . PHE A 1 76 ? 3.036 -0.151 -5.047 1.00 97.94 76 PHE A N 1
ATOM 567 C CA . PHE A 1 76 ? 3.172 1.155 -4.434 1.00 97.94 76 PHE A CA 1
ATOM 568 C C . PHE A 1 76 ? 1.814 1.728 -4.027 1.00 97.94 76 PHE A C 1
ATOM 570 O O . PHE A 1 76 ? 0.870 1.724 -4.819 1.00 97.94 76 PHE A O 1
ATOM 577 N N . ILE A 1 77 ? 1.716 2.258 -2.805 1.00 97.88 77 ILE A N 1
ATOM 578 C CA . ILE A 1 77 ? 0.483 2.856 -2.279 1.00 97.88 77 ILE A CA 1
ATOM 579 C C . ILE A 1 77 ? 0.709 4.315 -1.897 1.00 97.88 77 ILE A C 1
ATOM 581 O O . ILE A 1 77 ? 1.490 4.640 -1.008 1.00 97.88 77 ILE A O 1
ATOM 585 N N . TYR A 1 78 ? -0.050 5.206 -2.523 1.00 97.75 78 TYR A N 1
ATOM 586 C CA . TYR A 1 78 ? -0.077 6.621 -2.186 1.00 97.75 78 TYR A CA 1
ATOM 587 C C . TYR A 1 78 ? -1.354 6.930 -1.407 1.00 97.75 78 TYR A C 1
ATOM 589 O O . TYR A 1 78 ? -2.453 6.834 -1.955 1.00 97.75 78 TYR A O 1
ATOM 597 N N . SER A 1 79 ? -1.235 7.252 -0.118 1.00 95.69 79 SER A N 1
ATOM 598 C CA . SER A 1 79 ? -2.389 7.363 0.786 1.00 95.69 79 SER A CA 1
ATOM 599 C C . SER A 1 79 ? -2.325 8.591 1.682 1.00 95.69 79 SER A C 1
ATOM 601 O O . SER A 1 79 ? -1.275 9.202 1.849 1.00 95.69 79 SER A O 1
ATOM 603 N N . ARG A 1 80 ? -3.458 8.967 2.286 1.00 94.38 80 ARG A N 1
ATOM 604 C CA . ARG A 1 80 ? -3.465 10.080 3.242 1.00 94.38 80 ARG A CA 1
ATOM 605 C C . ARG A 1 80 ? -2.698 9.753 4.518 1.00 94.38 80 ARG A C 1
ATOM 607 O O . ARG A 1 80 ? -2.099 10.654 5.076 1.00 94.38 80 ARG A O 1
ATOM 614 N N . ASN A 1 81 ? -2.779 8.510 4.987 1.00 90.06 81 ASN A N 1
ATOM 615 C CA . ASN A 1 81 ? -2.198 8.044 6.240 1.00 90.06 81 ASN A CA 1
ATOM 616 C C . ASN A 1 81 ? -2.135 6.505 6.190 1.00 90.06 81 ASN A C 1
ATOM 618 O O . ASN A 1 81 ? -3.158 5.844 5.996 1.00 90.06 81 ASN A O 1
ATOM 622 N N . ILE A 1 82 ? -0.935 5.951 6.338 1.00 91.25 82 ILE A N 1
ATOM 623 C CA . ILE A 1 82 ? -0.636 4.518 6.247 1.00 91.25 82 ILE A CA 1
ATOM 624 C C . ILE A 1 82 ? -1.053 3.782 7.529 1.00 91.25 82 ILE A C 1
ATOM 626 O O . ILE A 1 82 ? -1.427 2.612 7.469 1.00 91.25 82 ILE A O 1
ATOM 630 N N . ASN A 1 83 ? -1.049 4.453 8.683 1.00 83.56 83 ASN A N 1
ATOM 631 C CA . ASN A 1 83 ? -1.474 3.855 9.952 1.00 83.56 83 ASN A CA 1
ATOM 632 C C . ASN A 1 83 ? -2.959 3.466 9.922 1.00 83.56 83 ASN A C 1
ATOM 634 O O . ASN A 1 83 ? -3.317 2.344 10.267 1.00 83.56 83 ASN A O 1
ATOM 638 N N . ILE A 1 84 ? -3.826 4.359 9.437 1.00 85.00 84 ILE A N 1
ATOM 639 C CA . ILE A 1 84 ? -5.270 4.082 9.326 1.00 85.00 84 ILE A CA 1
ATOM 640 C C . ILE A 1 84 ? -5.624 3.174 8.147 1.00 85.00 84 ILE A C 1
ATOM 642 O O . ILE A 1 84 ? -6.722 2.625 8.118 1.00 85.00 84 ILE A O 1
ATOM 646 N N . LEU A 1 85 ? -4.735 3.069 7.153 1.00 87.25 85 LEU A N 1
ATOM 647 C CA . LEU A 1 85 ? -4.926 2.186 6.009 1.00 87.25 85 LEU A CA 1
ATOM 648 C C . LEU A 1 85 ? -4.990 0.727 6.470 1.00 87.25 85 LEU A C 1
ATOM 650 O O . LEU A 1 85 ? -5.725 -0.043 5.877 1.00 87.25 85 LEU A O 1
ATOM 654 N N . ASN A 1 86 ? -4.240 0.351 7.512 1.00 84.88 86 ASN A N 1
ATOM 655 C C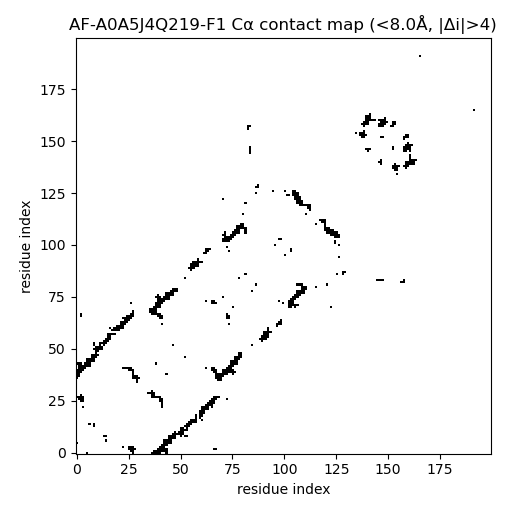A . ASN A 1 86 ? -4.141 -1.032 7.980 1.00 84.88 86 ASN A CA 1
ATOM 656 C C . ASN A 1 86 ? -3.907 -2.021 6.818 1.00 84.88 86 ASN A C 1
ATOM 658 O O . ASN A 1 86 ? -4.747 -2.859 6.479 1.00 84.88 86 ASN A O 1
ATOM 662 N N . ILE A 1 87 ? -2.739 -1.888 6.182 1.00 89.00 87 ILE A N 1
ATOM 663 C CA . ILE A 1 87 ? -2.397 -2.588 4.936 1.00 89.00 87 ILE A CA 1
ATOM 664 C C . ILE A 1 87 ? -2.566 -4.115 5.009 1.00 89.00 87 ILE A C 1
ATOM 666 O O . ILE A 1 87 ? -2.929 -4.729 4.007 1.00 89.00 87 ILE A O 1
ATOM 670 N N . ARG A 1 88 ? -2.384 -4.712 6.195 1.00 86.50 88 ARG A N 1
ATOM 671 C CA . ARG A 1 88 ? -2.547 -6.154 6.441 1.00 86.50 88 ARG A CA 1
ATOM 672 C C . ARG A 1 88 ? -3.941 -6.666 6.090 1.00 86.50 88 ARG A C 1
ATOM 674 O O . ARG A 1 88 ? -4.094 -7.809 5.684 1.00 86.50 88 ARG A O 1
ATOM 681 N N . THR A 1 89 ? -4.961 -5.818 6.211 1.00 88.31 89 THR A N 1
ATOM 682 C CA . THR A 1 89 ? -6.347 -6.187 5.883 1.00 88.31 89 THR A CA 1
ATOM 683 C C . THR A 1 89 ? -6.647 -6.149 4.383 1.00 88.31 89 THR A C 1
ATOM 685 O O . THR A 1 89 ? -7.678 -6.659 3.945 1.00 88.31 89 THR A O 1
ATOM 688 N N . HIS A 1 90 ? -5.748 -5.558 3.591 1.00 93.00 90 HIS A N 1
ATOM 689 C CA . HIS A 1 90 ? -5.932 -5.337 2.161 1.00 93.00 90 HIS A CA 1
ATOM 690 C C . HIS A 1 90 ? -5.077 -6.251 1.283 1.00 93.00 90 HIS A C 1
ATOM 692 O O . HIS A 1 90 ? -5.386 -6.418 0.104 1.00 93.00 90 HIS A O 1
ATOM 698 N N . ILE A 1 91 ? -4.012 -6.837 1.827 1.00 92.88 91 ILE A N 1
ATOM 699 C CA . ILE A 1 91 ? -3.110 -7.738 1.111 1.00 92.88 91 ILE A CA 1
ATOM 700 C C . ILE A 1 91 ? -3.251 -9.127 1.717 1.00 92.88 91 ILE A C 1
ATOM 702 O O . ILE A 1 91 ? -2.863 -9.350 2.859 1.00 92.88 91 ILE A O 1
ATOM 706 N N . LEU A 1 92 ? -3.830 -10.050 0.954 1.00 90.69 92 LEU A N 1
ATOM 707 C CA . LEU A 1 92 ? -4.206 -11.368 1.462 1.00 90.69 92 LEU A CA 1
ATOM 708 C C . LEU A 1 92 ? -3.262 -12.488 1.008 1.00 90.69 92 LEU A C 1
ATOM 710 O O . LEU A 1 92 ? -3.478 -13.631 1.374 1.00 90.69 92 LEU A O 1
ATOM 714 N N . PHE A 1 93 ? -2.225 -12.199 0.223 1.00 85.06 93 PHE A N 1
ATOM 715 C CA . PHE A 1 93 ? -1.269 -13.210 -0.238 1.00 85.06 93 PHE A CA 1
ATOM 716 C C . PHE A 1 93 ? -0.015 -13.278 0.643 1.00 85.06 93 PHE A C 1
ATOM 718 O O . PHE A 1 93 ? 0.269 -12.381 1.439 1.00 85.06 93 PHE A O 1
ATOM 725 N N . ASP A 1 94 ? 0.760 -14.351 0.476 1.00 84.38 94 ASP A N 1
ATOM 726 C CA . ASP A 1 94 ? 2.026 -14.538 1.179 1.00 84.38 94 ASP A CA 1
ATOM 727 C C . ASP A 1 94 ? 3.074 -13.514 0.714 1.00 84.38 94 ASP A C 1
ATOM 729 O O . ASP A 1 94 ? 3.636 -13.600 -0.381 1.00 84.38 94 ASP A O 1
ATOM 733 N N . ILE A 1 95 ? 3.366 -12.545 1.579 1.00 83.44 95 ILE A N 1
ATOM 734 C CA . ILE A 1 95 ? 4.332 -11.471 1.332 1.00 83.44 95 ILE A CA 1
ATOM 735 C C . ILE A 1 95 ? 5.788 -11.950 1.226 1.00 83.44 95 ILE A C 1
ATOM 737 O O . ILE A 1 95 ? 6.665 -11.160 0.896 1.00 83.44 95 ILE A O 1
ATOM 741 N N . THR A 1 96 ? 6.087 -13.219 1.503 1.00 82.25 96 THR A N 1
ATOM 742 C CA . THR A 1 96 ? 7.438 -13.774 1.310 1.00 82.25 96 THR A CA 1
ATOM 743 C C . THR A 1 96 ? 7.711 -14.184 -0.136 1.00 82.25 96 THR A C 1
ATOM 745 O O . THR A 1 96 ? 8.838 -14.530 -0.482 1.00 82.25 96 THR A O 1
ATOM 748 N N . THR A 1 97 ? 6.695 -14.122 -0.998 1.00 82.44 97 THR A N 1
ATOM 749 C CA . THR A 1 97 ? 6.778 -14.560 -2.398 1.00 82.44 97 THR A CA 1
ATOM 750 C C . THR A 1 97 ? 7.397 -13.529 -3.345 1.00 82.44 97 THR A C 1
ATOM 752 O O . THR A 1 97 ? 7.619 -13.837 -4.518 1.00 82.44 97 THR A O 1
ATOM 755 N N . PHE A 1 98 ? 7.700 -12.318 -2.867 1.00 85.94 98 PHE A N 1
ATOM 756 C CA . PHE A 1 98 ? 8.327 -11.286 -3.688 1.00 85.94 98 PHE A CA 1
ATOM 757 C C . PHE A 1 98 ? 9.728 -11.691 -4.148 1.00 85.94 98 PHE A C 1
ATOM 759 O O . PHE A 1 98 ? 10.524 -12.244 -3.391 1.00 85.94 98 PHE A O 1
ATOM 766 N N . THR A 1 99 ? 10.057 -11.359 -5.400 1.00 85.50 99 THR A N 1
ATOM 767 C CA . THR A 1 99 ? 11.392 -11.639 -5.957 1.00 85.50 99 THR A CA 1
ATOM 768 C C . THR A 1 99 ? 12.461 -10.722 -5.351 1.00 85.50 99 THR A C 1
ATOM 770 O O . THR A 1 99 ? 13.598 -11.149 -5.165 1.00 85.50 99 THR A O 1
ATOM 773 N N . ASN A 1 100 ? 12.094 -9.478 -5.026 1.00 88.75 100 ASN A N 1
ATOM 774 C CA . ASN A 1 100 ? 12.970 -8.480 -4.420 1.00 88.75 100 ASN A CA 1
ATOM 775 C C . ASN A 1 100 ? 12.296 -7.858 -3.181 1.00 88.75 100 ASN A C 1
ATOM 777 O O . ASN A 1 100 ? 11.704 -6.780 -3.275 1.00 88.75 100 ASN A O 1
ATOM 781 N N . PRO A 1 101 ? 12.342 -8.525 -2.0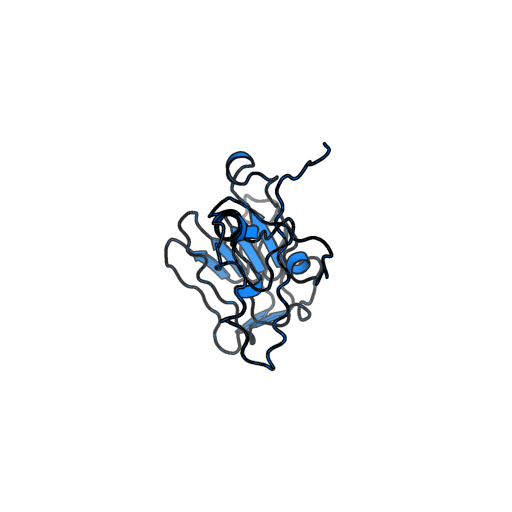14 1.00 86.06 101 PRO A N 1
ATOM 782 C CA . PRO A 1 101 ? 11.638 -8.056 -0.820 1.00 86.06 101 PRO A CA 1
ATOM 783 C C . PRO A 1 101 ? 12.116 -6.677 -0.343 1.00 86.06 101 PRO A C 1
ATOM 785 O O . PRO A 1 101 ? 11.328 -5.932 0.232 1.00 86.06 101 PRO A O 1
ATOM 788 N N . ASP A 1 102 ? 13.358 -6.290 -0.638 1.00 90.62 102 ASP A N 1
ATOM 789 C CA . ASP A 1 102 ? 13.910 -4.993 -0.235 1.00 90.62 102 ASP A CA 1
ATOM 790 C C . ASP A 1 102 ? 13.256 -3.807 -0.965 1.00 90.62 102 ASP A C 1
ATOM 792 O O . ASP A 1 102 ? 13.368 -2.678 -0.500 1.00 90.62 102 ASP A O 1
ATOM 796 N N . ASN A 1 103 ? 12.566 -4.036 -2.090 1.00 92.50 103 ASN A N 1
ATOM 797 C CA . ASN A 1 103 ? 11.915 -2.983 -2.879 1.00 92.50 103 ASN A CA 1
ATOM 798 C C . ASN A 1 103 ? 10.510 -3.366 -3.385 1.00 92.50 103 ASN A C 1
ATOM 800 O O . ASN A 1 103 ? 9.981 -2.745 -4.307 1.00 92.50 103 ASN A O 1
ATOM 804 N N . ALA A 1 104 ? 9.888 -4.396 -2.809 1.00 93.62 104 ALA A N 1
ATOM 805 C CA . ALA A 1 104 ? 8.638 -4.942 -3.334 1.00 93.62 104 ALA A CA 1
ATOM 806 C C . ALA A 1 104 ? 7.426 -4.041 -3.060 1.00 93.62 104 ALA A C 1
ATOM 808 O O . ALA A 1 104 ? 6.702 -3.668 -3.986 1.00 93.62 104 ALA A O 1
ATOM 809 N N . MET A 1 105 ? 7.198 -3.692 -1.788 1.00 95.75 105 MET A N 1
ATOM 810 C CA . MET A 1 105 ? 5.958 -3.058 -1.334 1.00 95.75 105 MET A CA 1
ATOM 811 C C . MET A 1 105 ? 6.233 -1.783 -0.544 1.00 95.75 105 MET A C 1
ATOM 813 O O . MET A 1 105 ? 6.704 -1.827 0.591 1.00 95.75 105 MET A O 1
ATOM 817 N N . TYR A 1 106 ? 5.921 -0.641 -1.148 1.00 97.31 106 TYR A N 1
ATOM 818 C CA . TYR A 1 106 ? 6.243 0.674 -0.600 1.00 97.31 106 TYR A CA 1
ATOM 819 C C . TYR A 1 106 ? 5.008 1.569 -0.524 1.00 97.31 106 TYR A C 1
ATOM 821 O O . TYR A 1 106 ? 4.045 1.402 -1.274 1.00 97.31 106 TYR A O 1
ATOM 829 N N . GLY A 1 107 ? 5.025 2.537 0.387 1.00 97.19 107 GLY A N 1
ATOM 830 C CA . GLY A 1 107 ? 3.951 3.511 0.504 1.00 97.19 107 GLY A CA 1
ATOM 831 C C . GLY A 1 107 ? 4.432 4.905 0.869 1.00 97.19 107 GLY A C 1
ATOM 832 O O . GLY A 1 107 ? 5.440 5.066 1.550 1.00 97.19 107 GLY A O 1
ATOM 833 N N . THR A 1 108 ? 3.675 5.910 0.432 1.00 97.62 108 THR A N 1
ATOM 834 C CA . THR A 1 108 ? 3.919 7.313 0.781 1.00 97.62 108 THR A CA 1
ATOM 835 C C . THR A 1 108 ? 2.645 7.986 1.266 1.00 97.62 108 THR A C 1
ATOM 837 O O . THR A 1 108 ? 1.573 7.844 0.668 1.00 97.62 108 THR A O 1
ATOM 840 N N . GLU A 1 109 ? 2.792 8.761 2.335 1.00 96.50 109 GLU A N 1
ATOM 841 C CA . GLU A 1 109 ? 1.776 9.656 2.862 1.00 96.50 109 GLU A CA 1
ATOM 842 C C . GLU A 1 109 ? 1.868 11.039 2.223 1.00 96.50 109 GLU A C 1
ATOM 844 O O . GLU A 1 109 ? 2.945 11.625 2.127 1.00 96.50 109 GLU A O 1
ATOM 849 N N . TYR A 1 110 ? 0.729 11.582 1.797 1.00 95.81 110 TYR A N 1
ATOM 850 C CA . TYR A 1 110 ? 0.681 12.915 1.183 1.00 95.81 110 TYR A CA 1
ATOM 851 C C . TYR A 1 110 ? 0.189 14.025 2.110 1.00 95.81 110 TYR A C 1
ATOM 853 O O . TYR A 1 110 ? 0.158 15.190 1.712 1.00 95.81 110 TYR A O 1
ATOM 861 N N . LYS A 1 111 ? -0.240 13.681 3.326 1.00 93.50 111 LYS A N 1
ATOM 862 C CA . LYS A 1 111 ? -0.658 14.660 4.329 1.00 93.50 111 LYS A CA 1
ATOM 863 C C . LYS A 1 111 ? 0.545 15.209 5.085 1.00 93.50 111 LYS A C 1
ATOM 865 O O . LYS A 1 111 ? 1.584 14.565 5.186 1.00 93.50 111 LYS A O 1
ATOM 870 N N . LEU A 1 112 ? 0.403 16.431 5.588 1.00 88.75 112 LEU A N 1
ATOM 871 C CA . LEU A 1 112 ? 1.464 17.115 6.323 1.00 88.75 112 LEU A CA 1
ATOM 872 C C . LEU A 1 112 ? 1.458 16.726 7.805 1.00 88.75 112 LEU A C 1
ATOM 874 O O . LEU A 1 112 ? 0.469 16.211 8.327 1.00 88.75 112 LEU A O 1
ATOM 878 N N . ILE A 1 113 ? 2.559 17.037 8.493 1.00 83.12 113 ILE A N 1
ATOM 879 C CA . ILE A 1 113 ? 2.748 16.742 9.921 1.00 83.12 113 ILE A CA 1
ATOM 880 C C . ILE A 1 113 ? 1.616 17.280 10.808 1.00 83.12 113 ILE A C 1
ATOM 882 O O . ILE A 1 113 ? 1.221 16.603 11.751 1.00 83.12 113 ILE A O 1
ATOM 886 N N . ASP A 1 114 ? 1.047 18.442 10.484 1.00 81.50 114 ASP A N 1
ATOM 887 C CA . ASP A 1 114 ? -0.037 19.051 11.269 1.00 81.50 114 ASP A CA 1
ATOM 888 C C . ASP A 1 114 ? -1.354 18.263 11.174 1.00 81.50 114 ASP A C 1
ATOM 890 O O . ASP A 1 114 ? -2.163 18.285 12.100 1.00 81.50 114 ASP A O 1
ATOM 894 N N . GLU A 1 115 ? -1.567 17.551 10.064 1.00 87.12 115 GLU A N 1
ATOM 895 C CA . GLU A 1 115 ? -2.747 16.710 9.841 1.00 87.12 115 GLU A CA 1
ATOM 896 C C . GLU A 1 115 ? -2.528 15.280 10.355 1.00 87.12 115 GLU A C 1
ATOM 898 O O . GLU A 1 115 ? -3.456 14.646 10.858 1.00 87.12 115 GLU A O 1
ATOM 903 N N . LEU A 1 116 ? -1.299 14.773 10.235 1.00 78.88 116 LEU A N 1
ATOM 904 C CA . LEU A 1 116 ? -0.922 13.417 10.635 1.00 78.88 116 LEU A CA 1
ATOM 905 C C . LEU A 1 116 ? -0.583 13.293 12.121 1.00 78.88 116 LEU A C 1
ATOM 907 O O . LEU A 1 116 ? -0.746 12.223 12.700 1.00 78.88 116 LEU A O 1
ATOM 911 N N . TYR A 1 117 ? -0.108 14.373 12.743 1.00 77.69 117 TYR A N 1
ATOM 912 C CA . TYR A 1 117 ? 0.522 14.380 14.069 1.00 77.69 117 TYR A CA 1
ATOM 913 C C . TYR A 1 117 ? 1.761 13.477 14.182 1.00 77.69 117 TYR A C 1
ATOM 915 O O . TYR A 1 117 ? 2.189 13.1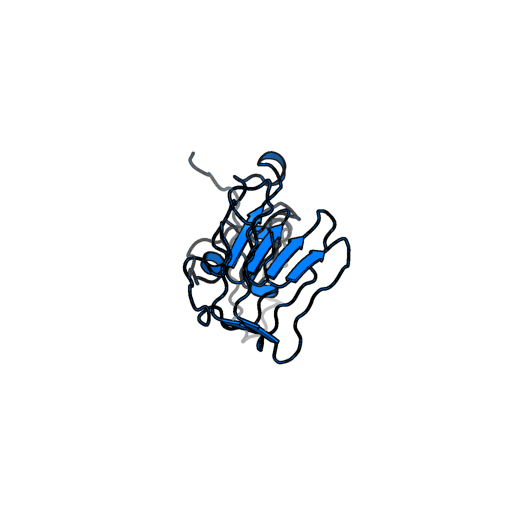38 15.283 1.00 77.69 117 TYR A O 1
ATOM 923 N N . HIS A 1 118 ? 2.358 13.115 13.050 1.00 81.19 118 HIS A N 1
ATOM 924 C CA . HIS A 1 118 ? 3.653 12.457 12.949 1.00 81.19 118 HIS A CA 1
ATOM 925 C C . HIS A 1 118 ? 4.356 12.907 11.671 1.00 81.19 118 HIS A C 1
ATOM 927 O O . HIS A 1 118 ? 3.746 13.495 10.776 1.00 81.19 118 HIS A O 1
ATOM 933 N N . ILE A 1 119 ? 5.659 12.641 11.594 1.00 85.50 119 ILE A N 1
ATOM 934 C CA . ILE A 1 119 ? 6.417 12.865 10.364 1.00 85.50 119 ILE A CA 1
ATOM 935 C C . ILE A 1 119 ? 5.798 11.972 9.274 1.00 85.50 119 ILE A C 1
ATOM 937 O O . ILE A 1 119 ? 5.627 10.775 9.531 1.00 85.50 119 ILE A O 1
ATOM 941 N N . PRO A 1 120 ? 5.439 12.527 8.099 1.00 91.50 120 PRO A N 1
ATOM 942 C CA . PRO A 1 120 ? 4.895 11.736 7.007 1.00 91.50 120 PRO A CA 1
ATOM 943 C C . PRO A 1 120 ? 5.851 10.609 6.619 1.00 91.50 120 PRO A C 1
ATOM 945 O O . PRO A 1 120 ? 7.056 10.821 6.465 1.00 91.50 120 PRO A O 1
ATOM 948 N N . LEU A 1 121 ? 5.304 9.414 6.451 1.00 94.12 121 LEU A N 1
ATOM 949 C CA . LEU A 1 121 ? 6.022 8.244 5.975 1.00 94.12 121 LEU A CA 1
ATOM 950 C C . LEU A 1 121 ? 6.191 8.365 4.458 1.00 94.12 121 LEU A C 1
ATOM 952 O O . LEU A 1 121 ? 5.217 8.281 3.713 1.00 94.12 121 LEU A O 1
ATOM 956 N N . ILE A 1 122 ? 7.423 8.597 4.003 1.00 95.88 122 ILE A N 1
ATOM 957 C CA . ILE A 1 122 ? 7.770 8.749 2.585 1.00 95.88 122 ILE A CA 1
ATOM 958 C C . ILE A 1 122 ? 8.591 7.547 2.141 1.00 95.88 122 ILE A C 1
ATOM 960 O O . ILE A 1 122 ? 9.591 7.232 2.780 1.00 95.88 122 ILE A O 1
ATOM 964 N N . ASP A 1 123 ? 8.175 6.916 1.042 1.00 95.88 123 ASP A N 1
ATOM 965 C CA . ASP A 1 123 ? 8.797 5.724 0.464 1.00 95.88 123 ASP A CA 1
ATOM 966 C C . ASP A 1 123 ? 9.084 4.681 1.555 1.00 95.88 123 ASP A C 1
ATOM 968 O O . ASP A 1 123 ? 10.175 4.133 1.680 1.00 95.88 123 ASP A O 1
ATOM 972 N N . TYR A 1 124 ? 8.070 4.455 2.386 1.00 95.25 124 TYR A N 1
ATOM 973 C CA . TYR A 1 124 ? 8.125 3.590 3.547 1.00 95.25 124 TYR A CA 1
ATOM 974 C C . TYR A 1 124 ? 7.918 2.135 3.135 1.00 95.25 124 TYR A C 1
ATOM 976 O O . TYR A 1 124 ? 6.957 1.823 2.425 1.00 95.25 124 TYR A O 1
ATOM 984 N N . ASN A 1 125 ? 8.796 1.247 3.606 1.00 94.06 125 ASN A N 1
ATOM 985 C CA . ASN A 1 125 ? 8.685 -0.182 3.349 1.00 94.06 125 ASN A CA 1
ATOM 986 C C . ASN A 1 125 ? 7.480 -0.755 4.111 1.00 94.06 125 ASN A C 1
ATOM 988 O O . ASN A 1 125 ? 7.497 -0.911 5.332 1.00 94.06 125 ASN A O 1
ATOM 992 N N . LEU A 1 126 ? 6.420 -1.091 3.378 1.00 93.81 126 LEU A N 1
ATOM 993 C CA . LEU A 1 126 ? 5.187 -1.611 3.961 1.00 93.81 126 LEU A CA 1
ATOM 994 C C . LEU A 1 126 ? 5.349 -3.040 4.491 1.00 93.81 126 LEU A C 1
ATOM 996 O O . LEU A 1 126 ? 4.543 -3.456 5.321 1.00 93.81 126 LEU A O 1
ATOM 1000 N N . LEU A 1 127 ? 6.389 -3.778 4.083 1.00 91.12 127 LEU A N 1
ATOM 1001 C CA . LEU A 1 127 ? 6.669 -5.115 4.618 1.00 91.12 127 LEU A CA 1
ATOM 1002 C C . LEU A 1 127 ? 7.066 -5.083 6.092 1.00 91.12 127 LEU A C 1
ATOM 1004 O O . LEU A 1 127 ? 6.767 -6.028 6.819 1.00 91.12 127 LEU A O 1
ATOM 1008 N N . GLU A 1 128 ? 7.653 -3.981 6.568 1.00 87.75 128 GLU A N 1
ATOM 1009 C CA . GLU A 1 128 ? 7.943 -3.796 7.995 1.00 87.75 128 GLU A CA 1
ATOM 1010 C C . GLU A 1 128 ? 6.677 -3.886 8.845 1.00 87.75 128 GLU A C 1
ATOM 1012 O O . GLU A 1 128 ? 6.715 -4.331 9.992 1.00 87.75 128 GLU A O 1
ATOM 1017 N N . ARG A 1 129 ? 5.523 -3.536 8.261 1.00 85.44 129 ARG A N 1
ATOM 1018 C CA . ARG A 1 129 ? 4.238 -3.669 8.936 1.00 85.44 129 ARG A CA 1
ATOM 1019 C C . ARG A 1 129 ? 3.809 -5.100 9.106 1.00 85.44 129 ARG A C 1
ATOM 1021 O O . ARG A 1 129 ? 2.896 -5.271 9.878 1.00 85.44 129 ARG A O 1
ATOM 1028 N N . TYR A 1 130 ? 4.400 -6.108 8.475 1.00 81.38 130 TYR A N 1
ATOM 1029 C CA . TYR A 1 130 ? 4.037 -7.519 8.678 1.00 81.38 130 TYR A CA 1
ATOM 1030 C C . TYR A 1 130 ? 4.963 -8.235 9.664 1.00 81.38 130 TYR A C 1
ATOM 1032 O O . TYR A 1 130 ? 4.712 -9.383 10.028 1.00 81.38 130 TYR A O 1
ATOM 1040 N N . ILE A 1 131 ? 6.020 -7.564 10.127 1.00 71.88 131 ILE A N 1
ATOM 1041 C CA . ILE A 1 131 ? 6.920 -8.118 11.133 1.00 71.88 131 ILE A CA 1
ATOM 1042 C C . ILE A 1 131 ? 6.164 -8.184 12.464 1.00 71.88 131 ILE A C 1
ATOM 1044 O O . ILE A 1 131 ? 5.641 -7.186 12.965 1.00 71.88 131 ILE A O 1
ATOM 1048 N N . TYR A 1 132 ? 6.073 -9.389 13.025 1.00 62.56 132 TYR A N 1
ATOM 1049 C CA . TYR A 1 132 ? 5.442 -9.618 14.317 1.00 62.56 132 TYR A CA 1
ATOM 1050 C C . TYR A 1 132 ? 6.367 -9.136 15.437 1.00 62.56 132 TYR A C 1
ATOM 1052 O O . TYR A 1 132 ? 7.419 -9.731 15.683 1.00 62.56 132 TYR A O 1
ATOM 1060 N N . TYR A 1 133 ? 5.952 -8.082 16.136 1.00 56.19 133 TYR A N 1
ATOM 1061 C CA . TYR A 1 133 ? 6.567 -7.658 17.387 1.00 56.19 133 TYR A CA 1
ATOM 1062 C C . TYR A 1 133 ? 5.651 -8.069 18.546 1.00 56.19 133 TYR A C 1
ATOM 1064 O O . TYR A 1 133 ? 4.563 -7.506 18.681 1.00 56.19 133 TYR A O 1
ATOM 1072 N N . PRO A 1 134 ? 6.043 -9.035 19.394 1.00 51.88 134 PRO A N 1
ATOM 1073 C CA . PRO A 1 134 ? 5.372 -9.234 20.670 1.00 51.88 134 PRO A CA 1
ATOM 1074 C C . PRO A 1 134 ? 5.721 -8.035 21.561 1.00 51.88 134 PRO A C 1
ATOM 1076 O O . PRO A 1 134 ? 6.790 -7.989 22.164 1.00 51.88 134 PRO A O 1
ATOM 1079 N N . ASN A 1 135 ? 4.867 -7.013 21.574 1.00 55.41 135 ASN A N 1
ATOM 1080 C CA . ASN A 1 135 ? 5.086 -5.833 22.404 1.00 55.41 135 ASN A CA 1
ATOM 1081 C C . ASN A 1 135 ? 4.684 -6.124 23.860 1.00 55.41 135 ASN A C 1
ATOM 1083 O O . ASN A 1 135 ? 3.554 -6.524 24.125 1.00 55.41 135 ASN A O 1
ATOM 1087 N N . ASP A 1 136 ? 5.577 -5.824 24.810 1.00 52.31 136 ASP A N 1
ATOM 1088 C CA . ASP A 1 136 ? 5.280 -5.802 26.257 1.00 52.31 136 ASP A CA 1
ATOM 1089 C C . ASP A 1 136 ? 4.525 -4.524 26.689 1.00 52.31 136 ASP A C 1
ATOM 1091 O O . ASP A 1 136 ? 4.180 -4.342 27.857 1.00 52.31 136 ASP A O 1
ATOM 1095 N N . THR A 1 137 ? 4.310 -3.585 25.764 1.00 58.97 137 THR A N 1
ATOM 1096 C CA . THR A 1 137 ? 3.691 -2.273 26.000 1.00 58.97 137 THR A CA 1
ATOM 1097 C C . THR A 1 137 ? 2.507 -2.085 25.059 1.00 58.97 137 THR A C 1
ATOM 1099 O O . THR A 1 137 ? 2.637 -2.322 23.862 1.00 58.97 137 THR A O 1
ATOM 1102 N N . MET A 1 138 ? 1.370 -1.636 25.602 1.00 71.25 138 MET A N 1
ATOM 1103 C CA . MET A 1 138 ? 0.139 -1.370 24.854 1.00 71.25 138 MET A CA 1
ATOM 1104 C C . MET A 1 138 ? -0.115 0.139 24.759 1.00 71.25 138 MET A C 1
ATOM 1106 O O . MET A 1 138 ? -0.277 0.812 25.778 1.00 71.25 138 MET A O 1
ATOM 1110 N N . TYR A 1 139 ? -0.180 0.666 23.539 1.00 71.62 139 TYR A N 1
ATOM 1111 C CA . TYR A 1 139 ? -0.497 2.061 23.247 1.00 71.62 139 TYR A CA 1
ATOM 1112 C C . TYR A 1 139 ? -1.997 2.234 22.992 1.00 71.62 139 TYR A C 1
ATOM 1114 O O . TYR A 1 139 ? -2.584 1.600 22.115 1.00 71.62 139 TYR A O 1
ATOM 1122 N N . VAL A 1 140 ? -2.628 3.133 23.743 1.00 73.12 140 VAL A N 1
ATOM 1123 C CA . VAL A 1 140 ? -4.065 3.417 23.651 1.00 73.12 140 VAL A CA 1
ATOM 1124 C C . VAL A 1 140 ? -4.248 4.908 23.372 1.00 73.12 140 VAL A C 1
ATOM 1126 O O . VAL A 1 140 ? -3.612 5.744 24.011 1.00 73.12 140 VAL A O 1
ATOM 1129 N N . SER A 1 141 ? -5.102 5.250 22.411 1.00 72.00 141 SER A N 1
ATOM 1130 C CA . SER A 1 141 ? -5.406 6.621 22.011 1.00 72.00 141 SER A CA 1
ATOM 1131 C C . SER A 1 141 ? -6.807 7.023 22.450 1.00 72.00 141 SER A C 1
ATOM 1133 O O . SER A 1 141 ? -7.769 6.272 22.318 1.00 72.00 141 SER A O 1
ATOM 1135 N N . SER A 1 142 ? -6.923 8.256 22.941 1.00 68.88 142 SER A N 1
ATOM 1136 C CA . SER A 1 142 ? -8.198 8.924 23.220 1.00 68.88 142 SER A CA 1
ATOM 1137 C C . SER A 1 142 ? -8.831 9.552 21.976 1.00 68.88 142 SER A C 1
ATOM 1139 O O . SER A 1 142 ? -9.901 10.152 22.058 1.00 68.88 142 SER A O 1
ATOM 1141 N N . ARG A 1 143 ? -8.175 9.463 20.812 1.00 66.69 143 ARG A N 1
ATOM 1142 C CA . ARG A 1 143 ? -8.646 10.076 19.568 1.00 66.69 143 ARG A CA 1
ATOM 1143 C C . ARG A 1 143 ? -9.379 9.045 18.720 1.00 66.69 143 ARG A C 1
ATOM 1145 O O . ARG A 1 143 ? -8.754 8.140 18.177 1.00 66.69 143 ARG A O 1
ATOM 1152 N N . LYS A 1 144 ? -10.660 9.310 18.457 1.00 55.41 144 LYS A N 1
ATOM 1153 C CA . LYS A 1 144 ? -11.572 8.491 17.633 1.00 55.41 144 LYS A CA 1
ATOM 1154 C C . LYS A 1 144 ? -11.068 8.126 16.221 1.00 55.41 144 LYS A C 1
ATOM 1156 O O . LYS A 1 144 ? -11.635 7.240 15.596 1.00 55.41 144 LYS A O 1
ATOM 1161 N N . TRP A 1 145 ? -10.056 8.835 15.711 1.00 56.34 145 TRP A N 1
ATOM 1162 C CA . TRP A 1 145 ? -9.456 8.643 14.380 1.00 56.34 145 TRP A CA 1
ATOM 1163 C C . TRP A 1 145 ? -7.990 8.190 14.425 1.00 56.34 145 TRP A C 1
ATOM 1165 O O . TRP A 1 145 ? -7.411 7.919 13.380 1.00 56.34 145 TRP A O 1
ATOM 1175 N N . GLY A 1 146 ? -7.376 8.176 15.613 1.00 62.06 146 GLY A N 1
ATOM 1176 C CA . GLY A 1 146 ? -5.968 7.815 15.801 1.00 62.06 146 GLY A CA 1
ATOM 1177 C C . GLY A 1 146 ? -5.767 6.374 16.263 1.00 62.06 146 GLY A C 1
ATOM 1178 O O . GLY A 1 146 ? -4.654 5.866 16.169 1.00 62.06 146 GLY A O 1
ATOM 1179 N N . GLY A 1 147 ? -6.828 5.726 16.751 1.00 67.06 147 GLY A N 1
ATOM 1180 C CA . GLY A 1 147 ? -6.811 4.317 17.111 1.00 67.06 147 GLY A CA 1
ATOM 1181 C C . GLY A 1 147 ? -7.975 3.543 16.506 1.00 67.06 147 GLY A C 1
ATOM 1182 O O . GLY A 1 147 ? -9.033 4.111 16.225 1.00 67.06 147 GLY A O 1
ATOM 1183 N N . VAL A 1 148 ? -7.778 2.240 16.318 1.00 71.62 148 VAL A N 1
ATOM 1184 C CA . VAL A 1 148 ? -8.799 1.299 15.840 1.00 71.62 148 VAL A CA 1
ATOM 1185 C C . VAL A 1 148 ? -8.723 0.057 16.717 1.00 71.62 148 VAL A C 1
ATOM 1187 O O . VAL A 1 148 ? -7.671 -0.568 16.801 1.00 71.62 148 VAL A O 1
ATOM 1190 N N . ASP A 1 149 ? -9.822 -0.298 17.382 1.00 70.69 149 ASP A N 1
ATOM 1191 C CA . ASP A 1 149 ? -9.872 -1.514 18.197 1.00 70.69 149 ASP A CA 1
ATOM 1192 C C . ASP A 1 149 ? -9.922 -2.743 17.282 1.00 70.69 149 ASP A C 1
ATOM 1194 O O . ASP A 1 149 ? -10.937 -3.033 16.649 1.00 70.69 149 ASP A O 1
ATOM 1198 N N . THR A 1 150 ? -8.795 -3.442 17.195 1.00 71.38 150 THR A N 1
ATOM 1199 C CA . THR A 1 150 ? -8.604 -4.688 16.442 1.00 71.38 150 THR A CA 1
ATOM 1200 C C . THR A 1 150 ? -7.735 -5.633 17.273 1.00 71.38 150 THR A C 1
ATOM 1202 O O . THR A 1 150 ? -7.167 -5.210 18.278 1.00 71.38 150 THR A O 1
ATOM 1205 N N . GLU A 1 151 ? -7.593 -6.896 16.865 1.00 65.50 151 GLU A N 1
ATOM 1206 C CA . GLU A 1 151 ? -6.685 -7.845 17.538 1.00 65.50 151 GLU A CA 1
ATOM 1207 C C . GLU A 1 151 ? -5.215 -7.388 17.534 1.00 65.50 151 GLU A C 1
ATOM 1209 O O . GLU A 1 151 ? -4.418 -7.864 18.337 1.00 65.50 151 GLU A O 1
ATOM 1214 N N . GLU A 1 152 ? -4.865 -6.449 16.654 1.00 69.00 152 GLU A N 1
ATOM 1215 C CA . GLU A 1 152 ? -3.500 -5.968 16.439 1.00 69.00 152 GLU A CA 1
ATOM 1216 C C . GLU A 1 152 ? -3.254 -4.569 17.018 1.00 69.00 152 GLU A C 1
ATOM 1218 O O . GLU A 1 152 ? -2.160 -4.026 16.875 1.00 69.00 152 GLU A O 1
ATOM 1223 N N . CYS A 1 153 ? -4.256 -3.955 17.654 1.00 71.69 153 CYS A N 1
ATOM 1224 C CA . CYS A 1 153 ? -4.075 -2.634 18.238 1.00 71.69 153 CYS A CA 1
ATOM 1225 C C . CYS A 1 153 ? -3.181 -2.697 19.484 1.00 71.69 153 CYS A C 1
ATOM 1227 O O . CYS A 1 153 ? -3.119 -3.707 20.185 1.00 71.69 153 CYS A O 1
ATOM 1229 N N . GLY A 1 154 ? -2.515 -1.588 19.797 1.00 70.56 154 GLY A N 1
ATOM 1230 C CA . GLY A 1 154 ? -1.662 -1.489 20.977 1.00 70.56 154 GLY A CA 1
ATOM 1231 C C . GLY A 1 154 ? -0.199 -1.214 20.672 1.00 70.56 154 GLY A C 1
ATOM 1232 O O . GLY A 1 154 ? 0.592 -1.212 21.605 1.00 70.56 154 GLY A O 1
ATOM 1233 N N . ASP A 1 155 ? 0.181 -0.948 19.424 1.00 69.12 155 ASP A N 1
ATOM 1234 C CA . ASP A 1 155 ? 1.520 -0.458 19.088 1.00 69.12 155 ASP A CA 1
ATOM 1235 C C . ASP A 1 155 ? 1.534 1.069 18.856 1.00 69.12 155 ASP A C 1
ATOM 1237 O O . ASP A 1 155 ? 0.486 1.715 18.760 1.00 69.12 155 ASP A O 1
ATOM 1241 N N . VAL A 1 156 ? 2.730 1.665 18.794 1.00 69.38 156 VAL A N 1
ATOM 1242 C CA . VAL A 1 156 ? 2.922 3.123 18.648 1.00 69.38 156 VAL A CA 1
ATOM 1243 C C . VAL A 1 156 ? 2.317 3.695 17.356 1.00 69.38 156 VAL A C 1
ATOM 1245 O O . VAL A 1 156 ? 1.949 4.867 17.309 1.00 69.38 156 VAL A O 1
ATOM 1248 N N . ASN A 1 157 ? 2.185 2.867 16.323 1.00 68.31 157 ASN A N 1
ATOM 1249 C CA . ASN A 1 157 ? 1.664 3.209 15.007 1.00 68.31 157 ASN A CA 1
ATOM 1250 C C . ASN A 1 157 ? 0.205 2.748 14.791 1.00 68.31 157 ASN A C 1
ATOM 1252 O O . ASN A 1 157 ? -0.435 3.198 13.845 1.00 68.31 157 ASN A O 1
ATOM 1256 N N . ALA A 1 158 ? -0.326 1.873 15.645 1.00 70.75 158 ALA A N 1
ATOM 1257 C CA . ALA A 1 158 ? -1.661 1.285 15.592 1.00 70.75 158 ALA A CA 1
ATOM 1258 C C . ALA A 1 158 ? -2.267 1.244 17.004 1.00 70.75 158 ALA A C 1
ATOM 1260 O O . ALA A 1 158 ? -2.510 0.192 17.596 1.00 70.75 158 ALA A O 1
ATOM 1261 N N . THR A 1 159 ? -2.489 2.424 17.580 1.00 76.62 159 THR A N 1
ATOM 1262 C CA . THR A 1 159 ? -3.025 2.535 18.943 1.00 76.62 159 THR A CA 1
ATOM 1263 C C . THR A 1 159 ? -4.454 1.979 19.050 1.00 76.62 159 THR A C 1
ATOM 1265 O O . THR A 1 159 ? -5.237 2.057 18.102 1.00 76.62 159 THR A O 1
ATOM 1268 N N . CYS A 1 160 ? -4.837 1.435 20.206 1.00 75.38 160 CYS A N 1
ATOM 1269 C CA . CYS A 1 160 ? -6.232 1.045 20.458 1.00 75.38 160 CYS A CA 1
ATOM 1270 C C . CYS A 1 160 ? -7.111 2.283 20.699 1.00 75.38 160 CYS A C 1
ATOM 1272 O O . CYS A 1 160 ? -6.679 3.226 21.358 1.00 75.38 160 CYS A O 1
ATOM 1274 N N . ASN A 1 161 ? -8.361 2.280 20.231 1.00 77.31 161 ASN A N 1
ATOM 1275 C CA . ASN A 1 161 ? -9.341 3.351 20.488 1.00 77.31 161 ASN A CA 1
ATOM 1276 C C . ASN A 1 161 ? -10.055 3.192 21.848 1.00 77.31 161 ASN A C 1
ATOM 1278 O O . ASN A 1 161 ? -10.817 4.054 22.286 1.00 77.31 161 ASN A O 1
ATOM 1282 N N . SER A 1 162 ? -9.792 2.080 22.536 1.00 67.25 162 SER A N 1
ATOM 1283 C CA . SER A 1 162 ? -10.422 1.663 23.791 1.00 67.25 162 SER A CA 1
ATOM 1284 C C . SER A 1 162 ? -10.214 2.618 24.979 1.00 67.25 162 SER A C 1
ATOM 1286 O O . SER A 1 162 ? -10.738 2.355 26.063 1.00 67.25 162 SER A O 1
ATOM 1288 N N . PHE A 1 163 ? -9.492 3.736 24.822 1.00 67.00 163 PHE A N 1
ATOM 1289 C CA . PHE A 1 163 ? -9.291 4.690 25.912 1.00 67.00 163 PHE A CA 1
ATOM 1290 C C . PHE A 1 163 ? -10.621 5.282 26.390 1.00 67.00 163 PHE A C 1
ATOM 1292 O O . PHE A 1 163 ? -10.917 5.205 27.579 1.00 67.00 163 PHE A O 1
ATOM 1299 N N . GLU A 1 164 ? -11.472 5.798 25.494 1.00 59.19 164 GLU A N 1
ATOM 1300 C CA . GLU A 1 164 ? -12.780 6.343 25.902 1.00 59.19 164 GLU A CA 1
ATOM 1301 C C . GLU A 1 164 ? -13.676 5.277 26.554 1.00 59.19 164 GLU A C 1
ATOM 1303 O O . GLU A 1 164 ? -14.399 5.574 27.508 1.00 59.19 164 GLU A O 1
ATOM 1308 N N . HIS A 1 165 ? -13.578 4.022 26.100 1.00 59.88 165 HIS A N 1
ATOM 1309 C CA . HIS A 1 165 ? -14.288 2.898 26.711 1.00 59.88 165 HIS A CA 1
ATOM 1310 C C . HIS A 1 165 ? -13.790 2.608 28.137 1.00 59.88 165 HIS A C 1
ATOM 1312 O O . HIS A 1 165 ? -14.597 2.314 29.014 1.00 59.88 165 HIS A O 1
ATOM 1318 N N . SER A 1 166 ? -12.482 2.744 28.389 1.00 56.38 166 SER A N 1
ATOM 1319 C CA . SER A 1 166 ? -11.878 2.570 29.719 1.00 56.38 166 SER A CA 1
ATOM 1320 C C . SER A 1 166 ? -12.175 3.725 30.688 1.00 56.38 166 SER A C 1
ATOM 1322 O O . SER A 1 166 ? -12.285 3.505 31.894 1.00 56.38 166 SER A O 1
ATOM 1324 N N . VAL A 1 167 ? -12.353 4.950 30.172 1.00 53.34 167 VAL A N 1
ATOM 1325 C CA . VAL A 1 167 ? -12.689 6.151 30.964 1.00 53.34 167 VAL A CA 1
ATOM 1326 C C . VAL A 1 167 ? -14.138 6.117 31.453 1.00 53.34 167 VAL A C 1
ATOM 1328 O O . VAL A 1 167 ? -14.440 6.619 32.541 1.00 53.34 167 VAL A O 1
ATOM 1331 N N . LEU A 1 168 ? -15.042 5.494 30.691 1.00 54.06 168 LEU A N 1
ATOM 1332 C CA . LEU A 1 168 ? -16.380 5.161 31.168 1.00 54.06 168 LEU A CA 1
ATOM 1333 C C . LEU A 1 168 ? -16.261 4.086 32.247 1.00 54.06 168 LEU A C 1
ATOM 1335 O O . LEU A 1 168 ? -16.313 2.891 31.978 1.00 54.06 168 LEU A O 1
ATOM 1339 N N . LYS A 1 169 ? -16.108 4.539 33.492 1.00 46.88 169 LYS A N 1
ATOM 1340 C CA . LYS A 1 169 ? -16.122 3.715 34.698 1.00 46.88 169 LYS A CA 1
ATOM 1341 C C . LYS A 1 169 ? -17.320 2.762 34.636 1.00 46.88 169 LYS A C 1
ATOM 1343 O O . LYS A 1 169 ? -18.443 3.162 34.944 1.00 46.88 169 LYS A O 1
ATOM 1348 N N . GLN A 1 170 ? -17.103 1.501 34.254 1.00 48.34 170 GLN A N 1
ATOM 1349 C CA . GLN A 1 170 ? -18.101 0.468 34.488 1.00 48.34 170 GLN A CA 1
ATOM 1350 C C . GLN A 1 170 ? -18.157 0.269 35.997 1.00 48.34 170 GLN A C 1
ATOM 1352 O O . GLN A 1 170 ? -17.337 -0.424 36.591 1.00 48.34 170 GLN A O 1
ATOM 1357 N N . THR A 1 171 ? -19.122 0.914 36.646 1.00 45.06 171 THR A N 1
ATOM 1358 C CA . THR A 1 171 ? -19.551 0.513 37.980 1.00 45.06 171 THR A CA 1
ATOM 1359 C C . THR A 1 171 ? -20.277 -0.817 37.833 1.00 45.06 171 THR A C 1
ATOM 1361 O O . THR A 1 171 ? -21.504 -0.864 37.776 1.00 45.06 171 THR A O 1
ATOM 1364 N N . THR A 1 172 ? -19.533 -1.916 37.730 1.00 49.78 172 THR A N 1
ATOM 1365 C CA . THR A 1 172 ? -20.083 -3.202 38.153 1.00 49.78 172 THR A CA 1
ATOM 1366 C C . THR A 1 172 ? -20.419 -3.065 39.638 1.00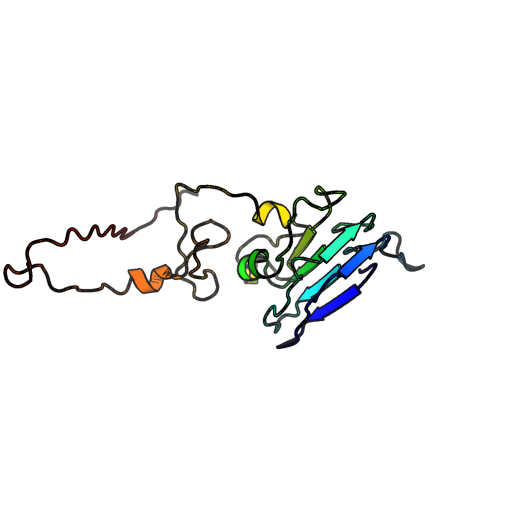 49.78 172 THR A C 1
ATOM 1368 O O . THR A 1 172 ? -19.573 -2.558 40.379 1.00 49.78 172 THR A O 1
ATOM 1371 N N . PRO A 1 173 ? -21.629 -3.443 40.089 1.00 49.34 173 PRO A N 1
ATOM 1372 C CA . PRO A 1 173 ? -21.969 -3.413 41.505 1.00 49.34 173 PRO A CA 1
ATOM 1373 C C . PRO A 1 173 ? -20.884 -4.123 42.314 1.00 49.34 173 PRO A C 1
ATOM 1375 O O . PRO A 1 173 ? -20.468 -5.222 41.933 1.00 49.34 173 PRO A O 1
ATOM 1378 N N . ASP A 1 174 ? -20.434 -3.506 43.408 1.00 48.66 174 ASP A N 1
ATOM 1379 C CA . ASP A 1 174 ? -19.510 -4.158 44.332 1.00 48.66 174 ASP A CA 1
ATOM 1380 C C . ASP A 1 174 ? -20.055 -5.539 44.714 1.00 48.66 174 ASP A C 1
ATOM 1382 O O . ASP A 1 174 ? -21.263 -5.734 44.908 1.00 48.66 174 ASP A O 1
ATOM 1386 N N . ARG A 1 175 ? -19.151 -6.519 44.795 1.00 45.56 175 ARG A N 1
ATOM 1387 C CA . ARG A 1 175 ? -19.477 -7.886 45.211 1.00 45.56 175 ARG A CA 1
ATOM 1388 C C . ARG A 1 175 ? -20.229 -7.846 46.545 1.00 45.56 175 ARG A C 1
ATOM 1390 O O . ARG A 1 175 ? -19.650 -7.532 47.578 1.00 45.56 175 ARG A O 1
ATOM 1397 N N . THR A 1 176 ? -21.498 -8.236 46.527 1.00 51.75 176 THR A N 1
ATOM 1398 C CA . THR A 1 176 ? -22.239 -8.645 47.726 1.00 51.75 176 THR A CA 1
ATOM 1399 C C . THR A 1 176 ? -22.342 -10.170 47.738 1.00 51.75 176 THR A C 1
ATOM 1401 O O . THR A 1 176 ? -22.284 -10.803 46.679 1.00 51.75 176 T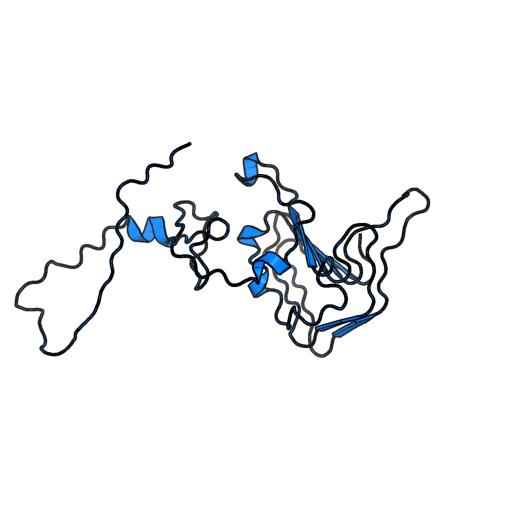HR A O 1
ATOM 1404 N N . GLU A 1 177 ? -22.481 -10.780 48.921 1.00 51.91 177 GLU A N 1
ATOM 1405 C CA . GLU A 1 177 ? -22.540 -12.246 49.121 1.00 51.91 177 GLU A CA 1
ATOM 1406 C C . GLU A 1 177 ? -23.603 -12.960 48.257 1.00 51.91 177 GLU A C 1
ATOM 1408 O O . GLU A 1 177 ? -23.553 -14.172 48.070 1.00 51.91 177 GLU A O 1
ATOM 1413 N N . ILE A 1 178 ? -24.533 -12.203 47.676 1.00 55.06 178 ILE A N 1
ATOM 1414 C CA . ILE A 1 178 ? -25.682 -12.667 46.898 1.00 55.06 178 ILE A CA 1
ATOM 1415 C C . ILE A 1 178 ? -25.301 -13.100 45.464 1.00 55.06 178 ILE A C 1
ATOM 1417 O O . ILE A 1 178 ? -26.015 -13.893 44.857 1.00 55.06 178 ILE A O 1
ATOM 1421 N N . ASN A 1 179 ? -24.168 -12.630 44.918 1.00 53.69 179 ASN A N 1
ATOM 1422 C CA . ASN A 1 179 ? -23.783 -12.856 43.511 1.00 53.69 179 ASN A CA 1
ATOM 1423 C C . ASN A 1 179 ? -22.773 -14.006 43.301 1.00 53.69 179 ASN A C 1
ATOM 1425 O O . ASN A 1 179 ? -22.215 -14.155 42.213 1.00 53.69 179 ASN A O 1
ATOM 1429 N N . LEU A 1 180 ? -22.513 -14.824 44.324 1.00 50.91 180 LEU A N 1
ATOM 1430 C CA . LEU A 1 180 ? -21.642 -15.999 44.230 1.00 50.91 180 LEU A CA 1
ATOM 1431 C C . LEU A 1 180 ? -22.468 -17.257 43.928 1.00 50.91 180 LEU A C 1
ATOM 1433 O O . LEU A 1 180 ? -22.926 -17.941 44.839 1.00 50.91 180 LEU A O 1
ATOM 1437 N N . GLN A 1 181 ? -22.604 -17.620 42.650 1.00 53.69 181 GLN A N 1
ATOM 1438 C CA . GLN A 1 181 ? -22.784 -19.035 42.319 1.00 53.69 181 GLN A CA 1
ATOM 1439 C C . GLN A 1 181 ? -21.411 -19.717 42.349 1.00 53.69 181 GLN A C 1
ATOM 1441 O O . GLN A 1 181 ? -20.461 -19.284 41.696 1.00 53.69 181 GLN A O 1
ATOM 1446 N N . SER A 1 182 ? -21.303 -20.758 43.174 1.00 48.84 182 SER A N 1
ATOM 1447 C CA . SER A 1 182 ? -20.092 -21.559 43.353 1.00 48.84 182 SER A CA 1
ATOM 1448 C C . SER A 1 182 ? -19.634 -22.156 42.016 1.00 48.84 182 SER A C 1
ATOM 1450 O O . SER A 1 182 ? -20.376 -22.924 41.408 1.00 48.84 182 SER A O 1
ATOM 1452 N N . GLY A 1 183 ? -18.418 -21.817 41.571 1.00 54.75 183 GLY A N 1
ATOM 1453 C CA . GLY A 1 183 ? -17.718 -22.552 40.507 1.00 54.75 183 GLY A CA 1
ATOM 1454 C C . GLY A 1 183 ? -17.130 -21.738 39.351 1.00 54.75 183 GLY A C 1
ATOM 1455 O O . GLY A 1 183 ? -16.335 -22.291 38.598 1.00 54.75 183 GLY A O 1
ATOM 1456 N N . GLN A 1 184 ? -17.444 -20.449 39.196 1.00 47.75 184 GLN A N 1
ATOM 1457 C CA . GLN A 1 184 ? -16.863 -19.643 38.114 1.00 47.75 184 GLN A CA 1
ATOM 1458 C C . GLN A 1 184 ? -15.654 -18.834 38.599 1.00 47.75 184 GLN A C 1
ATOM 1460 O O . GLN A 1 184 ? -15.792 -17.812 39.273 1.00 47.75 184 GLN A O 1
ATOM 1465 N N . GLN A 1 185 ? -14.452 -19.281 38.232 1.00 44.09 185 GLN A N 1
ATOM 1466 C CA . GLN A 1 185 ? -13.260 -18.441 38.288 1.00 44.09 185 GLN A CA 1
ATOM 1467 C C . GLN A 1 185 ? -13.235 -17.582 37.023 1.00 44.09 185 GLN A C 1
ATOM 1469 O O . GLN A 1 185 ? -12.818 -18.039 35.963 1.00 44.09 185 GLN A O 1
ATOM 1474 N N . ILE A 1 186 ? -13.718 -16.346 37.128 1.00 47.31 186 ILE A N 1
ATOM 1475 C CA . ILE A 1 186 ? -13.528 -15.353 36.073 1.00 47.31 186 ILE A CA 1
ATOM 1476 C C . ILE A 1 186 ? -12.315 -14.512 36.461 1.00 47.31 186 ILE A C 1
ATOM 1478 O O . ILE A 1 186 ? -12.327 -13.823 37.483 1.00 47.31 186 ILE A O 1
ATOM 1482 N N . VAL A 1 187 ? -11.247 -14.631 35.675 1.00 36.56 187 VAL A N 1
ATOM 1483 C CA . VAL A 1 187 ? -10.046 -13.805 35.804 1.00 36.56 187 VAL A CA 1
ATOM 1484 C C . VAL A 1 187 ? -10.303 -12.530 35.019 1.00 36.56 187 VAL A C 1
ATOM 1486 O O . VAL A 1 187 ? -10.371 -12.562 33.794 1.00 36.56 187 VAL A O 1
ATOM 1489 N N . TYR A 1 188 ? -10.467 -11.416 35.724 1.00 40.59 188 TYR A N 1
ATOM 1490 C CA . TYR A 1 188 ? -10.481 -10.105 35.097 1.00 40.59 188 TYR A CA 1
ATOM 1491 C C . TYR A 1 188 ? -9.140 -9.424 35.345 1.00 40.59 188 TYR A C 1
ATOM 1493 O O . TYR A 1 188 ? -8.743 -9.234 36.496 1.00 40.59 188 TYR A O 1
ATOM 1501 N N . THR A 1 189 ? -8.472 -9.028 34.268 1.00 37.19 189 THR A N 1
ATOM 1502 C CA . THR A 1 189 ? -7.334 -8.112 34.326 1.00 37.19 189 THR A CA 1
ATOM 1503 C C . THR A 1 189 ? -7.834 -6.748 33.883 1.00 37.19 189 THR A C 1
ATOM 1505 O O . THR A 1 189 ? -8.128 -6.542 32.709 1.00 37.19 189 THR A O 1
ATOM 1508 N N . TYR A 1 190 ? -7.952 -5.823 34.831 1.00 44.44 190 TYR A N 1
ATOM 1509 C CA . TYR A 1 190 ? -8.237 -4.421 34.546 1.00 44.44 190 TYR A CA 1
ATOM 1510 C C . TYR A 1 190 ? -6.938 -3.633 34.678 1.00 44.44 190 TYR A C 1
ATOM 1512 O O . TYR A 1 190 ? -6.353 -3.581 35.760 1.00 44.44 190 TYR A O 1
ATOM 1520 N N . ILE A 1 191 ? -6.497 -3.007 33.589 1.00 43.22 191 ILE A N 1
ATOM 1521 C CA . ILE A 1 191 ? -5.421 -2.015 33.618 1.00 43.22 191 ILE A CA 1
ATOM 1522 C C . ILE A 1 191 ? -6.091 -0.647 33.492 1.00 43.22 191 ILE A C 1
ATOM 1524 O O . ILE A 1 191 ? -6.548 -0.265 32.422 1.00 43.22 191 ILE A O 1
ATOM 1528 N N . SER A 1 192 ? -6.194 0.072 34.611 1.00 44.16 192 SER A N 1
ATOM 1529 C CA . SER A 1 192 ? -6.659 1.461 34.646 1.00 44.16 192 SER A CA 1
ATOM 1530 C C . SER A 1 192 ? -5.440 2.371 34.737 1.00 44.16 192 SER A C 1
ATOM 1532 O O . SER A 1 192 ? -4.813 2.455 35.793 1.00 44.16 192 SER A O 1
ATOM 1534 N N . VAL A 1 193 ? -5.098 3.055 33.646 1.00 49.06 193 VAL A N 1
ATOM 1535 C CA . VAL A 1 193 ? -3.995 4.027 33.626 1.00 49.06 193 VAL A CA 1
ATOM 1536 C C . VAL A 1 193 ? -4.558 5.403 33.980 1.00 49.06 193 VAL A C 1
ATOM 1538 O O . VAL A 1 193 ? -5.244 6.024 33.176 1.00 49.06 193 VAL A O 1
ATOM 1541 N N . GLY A 1 194 ? -4.319 5.851 35.216 1.00 41.75 194 GLY A N 1
ATOM 1542 C CA . GLY A 1 194 ? -4.822 7.136 35.722 1.00 41.75 194 GLY A CA 1
ATOM 1543 C C . GLY A 1 194 ? -3.994 8.354 35.296 1.00 41.75 194 GLY A C 1
ATOM 1544 O O . GLY A 1 194 ? -4.543 9.443 35.176 1.00 41.75 194 GLY A O 1
ATOM 1545 N N . GLU A 1 195 ? -2.694 8.181 35.048 1.00 39.31 195 GLU A N 1
ATOM 1546 C CA . GLU A 1 195 ? -1.789 9.246 34.605 1.00 39.31 195 GLU A CA 1
ATOM 1547 C C . GLU A 1 195 ? -0.566 8.613 33.921 1.00 39.31 195 GLU A C 1
ATOM 1549 O O . GLU A 1 195 ? -0.018 7.627 34.418 1.00 39.31 195 GLU A O 1
ATOM 1554 N N . MET A 1 196 ? -0.152 9.149 32.769 1.00 46.69 196 MET A N 1
ATOM 1555 C CA . MET A 1 196 ? 1.027 8.696 32.024 1.00 46.69 196 MET A CA 1
ATOM 1556 C C . MET A 1 196 ? 1.990 9.874 31.878 1.00 46.69 196 MET A C 1
ATOM 1558 O O . MET A 1 196 ? 1.698 10.833 31.167 1.00 46.69 196 MET A O 1
ATOM 1562 N N . HIS A 1 197 ? 3.137 9.807 32.553 1.00 36.38 197 HIS A N 1
ATOM 1563 C CA . HIS A 1 197 ? 4.223 10.760 32.346 1.00 36.38 197 HIS A CA 1
ATOM 1564 C C . HIS A 1 197 ? 5.113 10.280 31.201 1.00 36.38 197 HIS A C 1
ATOM 1566 O O . HIS A 1 197 ? 5.802 9.268 31.317 1.00 36.38 197 HIS A O 1
ATOM 1572 N N . VAL A 1 198 ? 5.095 11.024 30.096 1.00 40.00 198 VAL A N 1
ATOM 1573 C CA . VAL A 1 198 ? 6.039 10.856 28.990 1.00 40.00 198 VAL A CA 1
ATOM 1574 C C . VAL A 1 198 ? 7.231 11.764 29.281 1.00 40.00 198 VAL A C 1
ATOM 1576 O O . VAL A 1 198 ? 7.090 12.987 29.276 1.00 40.00 198 VAL A O 1
ATOM 1579 N N . ASN A 1 199 ? 8.390 11.179 29.584 1.00 34.59 199 ASN A N 1
ATOM 1580 C CA . ASN A 1 199 ? 9.630 11.947 29.676 1.00 34.59 199 ASN A CA 1
ATOM 1581 C C . ASN A 1 199 ? 10.050 12.367 28.260 1.00 34.59 199 ASN A C 1
ATOM 1583 O O . ASN A 1 199 ? 10.092 11.520 27.367 1.00 34.59 199 ASN A O 1
ATOM 1587 N N . GLN A 1 200 ? 10.303 13.668 28.080 1.00 39.25 200 GLN A N 1
ATOM 1588 C CA . GLN A 1 200 ? 10.859 14.250 26.851 1.00 39.25 200 GLN A CA 1
ATOM 1589 C C . GLN A 1 200 ? 12.300 13.801 26.614 1.00 39.25 200 GLN A C 1
ATOM 1591 O O . GLN A 1 200 ? 13.042 13.667 27.615 1.00 39.25 200 GLN A O 1
#

Radius of gyration: 21.78 Å; Cα contacts (8 Å, |Δi|>4): 400; chains: 1; bounding box: 41×42×72 Å

Secondary structure (DSSP, 8-state):
--SSEEEEE-TT--EE--SSEEEES-BPPPPTT-SS--S-SSEEEEE-TT----EEB-TTEEEES-B-SSS-SSEEEEES-HHHH-GGGTB-S-GGG-S-GGGSEEEEE-S-HHHHSS----SEEGGGGGS----SS--B-S-TTTB--STT--BTTBBBSTHHHHHS---PPP--GGG--TT-----------------

Organism: NCBI:txid222440